Protein AF-A0A9W8K735-F1 (afdb_monomer_lite)

Structure (mmCIF, N/CA/C/O backbone):
data_AF-A0A9W8K735-F1
#
_entry.id   AF-A0A9W8K735-F1
#
loop_
_atom_site.group_PDB
_atom_site.id
_atom_site.type_symbol
_atom_site.label_atom_id
_atom_site.label_alt_id
_atom_site.label_comp_id
_atom_site.label_asym_id
_atom_site.label_entity_id
_atom_site.label_seq_id
_atom_site.pdbx_PDB_ins_code
_atom_site.Cartn_x
_atom_site.Cartn_y
_atom_site.Cartn_z
_atom_site.occupancy
_atom_site.B_iso_or_equiv
_atom_site.auth_seq_id
_atom_site.auth_comp_id
_atom_site.auth_asym_id
_atom_site.auth_atom_id
_atom_site.pdbx_PDB_model_num
ATOM 1 N N . MET A 1 1 ? -24.282 4.964 23.699 1.00 34.00 1 MET A N 1
ATOM 2 C CA . MET A 1 1 ? -22.918 4.405 23.626 1.00 34.00 1 MET A CA 1
ATOM 3 C C . MET A 1 1 ? -21.933 5.557 23.690 1.00 34.00 1 MET A C 1
ATOM 5 O O . MET A 1 1 ? -22.208 6.591 23.096 1.00 34.00 1 MET A O 1
ATOM 9 N N . ARG A 1 2 ? -20.888 5.452 24.518 1.00 33.53 2 ARG A N 1
ATOM 10 C CA . ARG A 1 2 ? -19.832 6.474 24.621 1.00 33.53 2 ARG A CA 1
ATOM 11 C C . ARG A 1 2 ? -18.816 6.226 23.497 1.00 33.53 2 ARG A C 1
ATOM 13 O O . ARG A 1 2 ? -18.562 5.058 23.229 1.00 33.53 2 ARG A O 1
ATOM 20 N N . PRO A 1 3 ? -18.246 7.268 22.873 1.00 32.22 3 PRO A N 1
ATOM 21 C CA . PRO A 1 3 ? -17.250 7.097 21.819 1.00 32.22 3 PRO A CA 1
ATOM 22 C C . PRO A 1 3 ? -16.021 6.328 22.333 1.00 32.22 3 PRO A C 1
ATOM 24 O O . PRO A 1 3 ? -15.557 6.575 23.449 1.00 32.22 3 PRO A O 1
ATOM 27 N N . LEU A 1 4 ? -15.489 5.437 21.491 1.00 42.97 4 LEU A N 1
ATOM 28 C CA . LEU A 1 4 ? -14.231 4.692 21.673 1.00 42.97 4 LEU A CA 1
ATOM 29 C C . LEU A 1 4 ? -12.981 5.591 21.671 1.00 42.97 4 LEU A C 1
ATOM 31 O O . LEU A 1 4 ? -11.882 5.133 21.967 1.00 42.97 4 LEU A O 1
ATOM 35 N N . PHE A 1 5 ? -13.146 6.890 21.417 1.00 36.28 5 PHE A N 1
ATOM 36 C CA . PHE A 1 5 ? -12.153 7.913 21.725 1.00 36.28 5 PHE A CA 1
ATOM 37 C C . PHE A 1 5 ? -12.486 8.577 23.065 1.00 36.28 5 PHE A C 1
ATOM 39 O O . PHE A 1 5 ? -13.454 9.342 23.151 1.00 36.28 5 PHE A O 1
ATOM 46 N N . PRO A 1 6 ? -11.699 8.349 24.130 1.00 37.28 6 PRO A N 1
ATOM 47 C CA . PRO A 1 6 ? -11.924 9.051 25.380 1.00 37.28 6 PRO A CA 1
ATOM 48 C C . PRO A 1 6 ? -11.512 10.516 25.198 1.00 37.28 6 PRO A C 1
ATOM 50 O O . PRO A 1 6 ? -10.522 10.787 24.530 1.00 37.28 6 PRO A O 1
ATOM 53 N N . ALA A 1 7 ? -12.315 11.428 25.754 1.00 38.16 7 ALA A N 1
ATOM 54 C CA . ALA A 1 7 ? -12.042 12.694 26.465 1.00 38.16 7 ALA A CA 1
ATOM 55 C C . ALA A 1 7 ? -10.674 13.441 26.384 1.00 38.16 7 ALA A C 1
ATOM 57 O O . ALA A 1 7 ? -10.432 14.350 27.179 1.00 38.16 7 ALA A O 1
ATOM 58 N N . PHE A 1 8 ? -9.768 13.124 25.464 1.00 42.38 8 PHE A N 1
ATOM 59 C CA . PHE A 1 8 ? -8.373 13.571 25.470 1.00 42.38 8 PHE A CA 1
ATOM 60 C C . PHE A 1 8 ? -8.124 14.820 24.617 1.00 42.38 8 PHE A C 1
ATOM 62 O O . PHE A 1 8 ? -7.096 15.468 24.785 1.00 42.38 8 PHE A O 1
ATOM 69 N N . LEU A 1 9 ? -9.075 15.220 23.765 1.00 33.84 9 LEU A N 1
ATOM 70 C CA . LEU A 1 9 ? -9.008 16.493 23.030 1.00 33.84 9 LEU A CA 1
ATOM 71 C C . LEU A 1 9 ? -9.454 17.704 23.871 1.00 33.84 9 LEU A C 1
ATOM 73 O O . LEU A 1 9 ? -9.229 18.843 23.474 1.00 33.84 9 LEU A O 1
ATOM 77 N N . THR A 1 10 ? -10.052 17.487 25.047 1.00 36.28 10 THR A N 1
ATOM 78 C CA . THR A 1 10 ? -10.542 18.564 25.931 1.00 36.28 10 THR A CA 1
ATOM 79 C C . THR A 1 10 ? -9.595 18.920 27.082 1.00 36.28 10 THR A C 1
ATOM 81 O O . THR A 1 10 ? -9.901 19.816 27.870 1.00 36.28 10 THR A O 1
ATOM 84 N N . ALA A 1 11 ? -8.437 18.264 27.204 1.00 37.44 11 ALA A N 1
ATOM 85 C CA . ALA A 1 11 ? -7.490 18.534 28.283 1.00 37.44 11 ALA A CA 1
ATOM 86 C C . ALA A 1 11 ? -6.648 19.793 27.991 1.00 37.44 11 ALA A C 1
ATOM 88 O O . ALA A 1 11 ? -5.626 19.741 27.316 1.00 37.44 11 ALA A O 1
ATOM 89 N N . LYS A 1 12 ? -7.058 20.935 28.557 1.00 34.84 12 LYS A N 1
ATOM 90 C CA . LYS A 1 12 ? -6.293 22.200 28.595 1.00 34.84 12 LYS A CA 1
ATOM 91 C C . LYS A 1 12 ? -5.053 22.166 29.518 1.00 34.84 12 LYS A C 1
ATOM 93 O O . LYS A 1 12 ? -4.485 23.223 29.779 1.00 34.84 12 LYS A O 1
ATOM 98 N N . ASP A 1 13 ? -4.632 21.005 30.035 1.00 37.03 13 ASP A N 1
ATOM 99 C CA . ASP A 1 13 ? -3.454 20.907 30.912 1.00 37.03 13 ASP A CA 1
ATOM 100 C C . ASP A 1 13 ? -2.193 20.531 30.102 1.00 37.03 13 ASP A C 1
ATOM 102 O O . ASP A 1 13 ? -2.091 19.404 29.601 1.00 37.03 13 ASP A O 1
ATOM 106 N N . PRO A 1 14 ? -1.201 21.434 29.978 1.00 37.34 14 PRO A N 1
ATOM 107 C CA . PRO A 1 14 ? 0.030 21.173 29.234 1.00 37.34 14 PRO A CA 1
ATOM 108 C C . PRO A 1 14 ? 0.862 20.004 29.794 1.00 37.34 14 PRO A C 1
ATOM 110 O O . PRO A 1 14 ? 1.662 19.433 29.051 1.00 37.34 14 PRO A O 1
ATOM 113 N N . ARG A 1 15 ? 0.641 19.566 31.042 1.00 36.72 15 ARG A N 1
ATOM 114 C CA . ARG A 1 15 ? 1.316 18.387 31.621 1.00 36.72 15 ARG A CA 1
ATOM 115 C C . ARG A 1 15 ? 0.761 17.057 31.113 1.00 36.72 15 ARG A C 1
ATOM 117 O O . ARG A 1 15 ? 1.505 16.089 31.024 1.00 36.72 15 ARG A O 1
ATOM 124 N N . VAL A 1 16 ? -0.507 17.021 30.705 1.00 41.78 16 VAL A N 1
ATOM 125 C CA . VAL A 1 16 ? -1.112 15.839 30.070 1.00 41.78 16 VAL A CA 1
ATOM 126 C C . VAL A 1 16 ? -0.627 15.721 28.621 1.00 41.78 16 VAL A C 1
ATOM 128 O O . VAL A 1 16 ? -0.336 14.630 28.147 1.00 41.78 16 VAL A O 1
ATOM 131 N N . SER A 1 17 ? -0.424 16.851 27.935 1.00 35.44 17 SER A N 1
ATOM 132 C CA . SER A 1 17 ? 0.018 16.869 26.531 1.00 35.44 17 SER A CA 1
ATOM 133 C C . SER A 1 17 ? 1.423 16.294 26.284 1.00 35.44 17 SER A C 1
ATOM 135 O O . SER A 1 17 ? 1.663 15.740 25.212 1.00 35.44 17 SER A O 1
ATOM 137 N N . HIS A 1 18 ? 2.332 16.383 27.264 1.00 33.31 18 HIS A N 1
ATOM 138 C CA . HIS A 1 18 ? 3.686 15.824 27.153 1.00 33.31 18 HIS A CA 1
ATOM 139 C C . HIS A 1 18 ? 3.763 14.340 27.556 1.00 33.31 18 HIS A C 1
ATOM 141 O O . HIS A 1 18 ? 4.583 13.625 26.992 1.00 33.31 18 HIS A O 1
ATOM 147 N N . GLY A 1 19 ? 2.884 13.851 28.445 1.00 37.16 19 GLY A N 1
ATOM 148 C CA . GLY A 1 19 ? 2.811 12.424 28.812 1.00 37.16 19 GLY A CA 1
ATOM 149 C C . GLY A 1 19 ? 2.182 11.532 27.732 1.00 37.16 19 GLY A C 1
ATOM 150 O O . GLY A 1 19 ? 2.590 10.391 27.546 1.00 37.16 19 GLY A O 1
ATOM 151 N N . ILE A 1 20 ? 1.276 12.083 26.913 1.00 42.50 20 ILE A N 1
ATOM 152 C CA . ILE A 1 20 ? 0.550 11.342 25.859 1.00 42.50 20 ILE A CA 1
ATOM 153 C C . ILE A 1 20 ? 1.472 10.733 24.780 1.00 42.50 20 ILE A C 1
ATOM 155 O O . ILE A 1 20 ? 1.079 9.776 24.105 1.00 42.50 20 ILE A O 1
ATOM 159 N N . ARG A 1 21 ? 2.684 11.273 24.575 1.00 42.31 21 ARG A N 1
ATOM 160 C CA . ARG A 1 21 ? 3.641 10.712 23.604 1.00 42.31 21 ARG A CA 1
ATOM 161 C C . ARG A 1 21 ? 4.330 9.447 24.117 1.00 42.31 21 ARG A C 1
ATOM 163 O O . ARG A 1 21 ? 4.459 8.509 23.335 1.00 42.31 21 ARG A O 1
ATOM 170 N N . ASP A 1 22 ? 4.701 9.411 25.393 1.00 48.59 22 ASP A N 1
ATOM 171 C CA . ASP A 1 22 ? 5.366 8.252 26.001 1.00 48.59 22 ASP A CA 1
ATOM 172 C C . ASP A 1 22 ? 4.365 7.162 26.398 1.00 48.59 22 ASP A C 1
ATOM 174 O O . ASP A 1 22 ? 4.672 5.975 26.287 1.00 48.59 22 ASP A O 1
ATOM 178 N N . ASP A 1 23 ? 3.123 7.538 26.728 1.00 51.72 23 ASP A N 1
ATOM 179 C CA . ASP A 1 23 ? 2.111 6.578 27.167 1.00 51.72 23 ASP A CA 1
ATOM 180 C C . ASP A 1 23 ? 1.791 5.509 26.104 1.00 51.72 23 ASP A C 1
ATOM 182 O O . ASP A 1 23 ? 1.526 4.351 26.421 1.00 51.72 23 ASP A O 1
ATOM 186 N N . ARG A 1 24 ? 1.861 5.865 24.814 1.00 51.44 24 ARG A N 1
ATOM 187 C CA . ARG A 1 24 ? 1.604 4.943 23.688 1.00 51.44 24 ARG A CA 1
ATOM 188 C C . ARG A 1 24 ? 2.680 3.867 23.517 1.00 51.44 24 ARG A C 1
ATOM 190 O O . ARG A 1 24 ? 2.401 2.849 22.890 1.00 51.44 24 ARG A O 1
ATOM 197 N N . LEU A 1 25 ? 3.886 4.101 24.035 1.00 52.84 25 LEU A N 1
ATOM 198 C CA . LEU A 1 25 ? 5.048 3.220 23.887 1.00 52.84 25 LEU A CA 1
ATOM 199 C C . LEU A 1 25 ? 5.259 2.297 25.090 1.00 52.84 25 LEU A C 1
ATOM 201 O O . LEU A 1 25 ? 6.128 1.426 25.025 1.00 52.84 25 LEU A O 1
ATOM 205 N N . PHE A 1 26 ? 4.463 2.431 26.158 1.00 63.97 26 PHE A N 1
ATOM 206 C CA . PHE A 1 26 ? 4.461 1.424 27.214 1.00 63.97 26 PHE A CA 1
ATOM 207 C C . PHE A 1 26 ? 4.081 0.065 26.631 1.00 63.97 26 PHE A C 1
ATOM 209 O O . PHE A 1 26 ? 3.071 -0.072 25.939 1.00 63.97 26 PHE A O 1
ATOM 216 N N . GLU A 1 27 ? 4.880 -0.951 26.956 1.00 60.38 27 GLU A N 1
ATOM 217 C CA . GLU A 1 27 ? 4.667 -2.343 26.544 1.00 60.38 27 GLU A CA 1
ATOM 218 C C . GLU A 1 27 ? 3.235 -2.818 26.842 1.00 60.38 27 GLU A C 1
ATOM 220 O O . GLU A 1 27 ? 2.628 -3.532 26.043 1.00 60.38 27 GLU A O 1
ATOM 225 N N . SER A 1 28 ? 2.648 -2.319 27.935 1.00 64.75 28 SER A N 1
ATOM 226 C CA . SER A 1 28 ? 1.272 -2.604 28.346 1.00 64.75 28 SER A CA 1
ATOM 227 C C . SER A 1 28 ? 0.217 -2.218 27.305 1.00 64.75 28 SER A C 1
ATOM 229 O O . SER A 1 28 ? -0.842 -2.837 27.270 1.00 64.75 28 SER A O 1
ATOM 231 N N . ASN A 1 29 ? 0.487 -1.247 26.427 1.00 75.12 29 ASN A N 1
ATOM 232 C CA . ASN A 1 29 ? -0.436 -0.815 25.375 1.00 75.12 29 ASN A CA 1
ATOM 233 C C . ASN A 1 29 ? -0.324 -1.625 24.073 1.00 75.12 29 ASN A C 1
ATOM 235 O O . ASN A 1 29 ? -1.018 -1.311 23.110 1.00 75.12 29 ASN A O 1
ATOM 239 N N . GLN A 1 30 ? 0.498 -2.681 24.043 1.00 76.25 30 GLN A N 1
ATOM 240 C CA . GLN A 1 30 ? 0.582 -3.704 22.985 1.00 76.25 30 GLN A CA 1
ATOM 241 C C . GLN A 1 30 ? 1.008 -3.228 21.582 1.00 76.25 30 GLN A C 1
ATOM 243 O O . GLN A 1 30 ? 1.298 -4.067 20.735 1.00 76.25 30 GLN A O 1
ATOM 248 N N . ILE A 1 31 ? 1.111 -1.921 21.318 1.00 79.25 31 ILE A N 1
ATOM 249 C CA . ILE A 1 31 ? 1.491 -1.374 20.001 1.00 79.25 31 ILE A CA 1
ATOM 250 C C . ILE A 1 31 ? 2.862 -1.905 19.561 1.00 79.25 31 ILE A C 1
ATOM 252 O O . ILE A 1 31 ? 3.030 -2.343 18.425 1.00 79.25 31 ILE A O 1
ATOM 256 N N . THR A 1 32 ? 3.831 -1.913 20.478 1.00 78.56 32 THR A N 1
ATOM 257 C CA . THR A 1 32 ? 5.185 -2.418 20.224 1.00 78.56 32 THR A CA 1
ATOM 258 C C . THR A 1 32 ? 5.188 -3.919 19.924 1.00 78.56 32 THR A C 1
ATOM 260 O O . THR A 1 32 ? 5.869 -4.348 18.997 1.00 78.56 32 THR A O 1
ATOM 263 N N . ALA A 1 33 ? 4.397 -4.711 20.656 1.00 80.31 33 ALA A N 1
ATOM 264 C CA . ALA A 1 33 ? 4.278 -6.152 20.431 1.00 80.31 33 ALA A CA 1
ATOM 265 C C . ALA A 1 33 ? 3.671 -6.453 19.051 1.00 80.31 33 ALA A C 1
ATOM 267 O O . ALA A 1 33 ? 4.287 -7.151 18.253 1.00 80.31 33 ALA A O 1
ATOM 268 N N . VAL A 1 34 ? 2.543 -5.812 18.716 1.00 80.81 34 VAL A N 1
ATOM 269 C CA . VAL A 1 34 ? 1.901 -5.936 17.395 1.00 80.81 34 VAL A CA 1
ATOM 270 C C . VAL A 1 34 ? 2.862 -5.538 16.272 1.00 80.81 34 VAL A C 1
ATOM 272 O O . VAL A 1 34 ? 2.930 -6.202 15.240 1.00 80.81 34 VAL A O 1
ATOM 275 N N . PHE A 1 35 ? 3.646 -4.475 16.464 1.00 80.81 35 PHE A N 1
ATOM 276 C CA . PHE A 1 35 ? 4.644 -4.056 15.482 1.00 80.81 35 PHE A CA 1
ATOM 277 C C . PHE A 1 35 ? 5.746 -5.106 15.267 1.00 80.81 35 PHE A C 1
ATOM 279 O O . PHE A 1 35 ? 6.140 -5.353 14.124 1.00 80.81 35 PHE A O 1
ATOM 286 N N . TYR A 1 36 ? 6.243 -5.733 16.338 1.00 80.56 36 TYR A N 1
ATOM 287 C CA . TYR A 1 36 ? 7.223 -6.815 16.230 1.00 80.56 36 TYR A CA 1
ATOM 288 C C . TYR A 1 36 ? 6.641 -8.055 15.546 1.00 80.56 36 TYR A C 1
ATOM 290 O O . TYR A 1 36 ? 7.310 -8.621 14.681 1.00 80.56 36 TYR A O 1
ATOM 298 N N . ASP A 1 37 ? 5.396 -8.421 15.851 1.00 81.69 37 ASP A N 1
ATOM 299 C CA . ASP A 1 37 ? 4.719 -9.557 15.220 1.00 81.69 37 ASP A CA 1
ATOM 300 C C . ASP A 1 37 ? 4.550 -9.340 13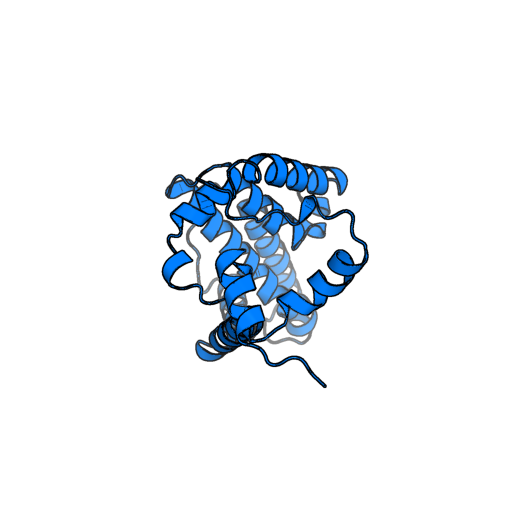.711 1.00 81.69 37 ASP A C 1
ATOM 302 O O . ASP A 1 37 ? 4.915 -10.204 12.913 1.00 81.69 37 ASP A O 1
ATOM 306 N N . ILE A 1 38 ? 4.100 -8.149 13.293 1.00 80.75 38 ILE A N 1
ATOM 307 C CA . ILE A 1 38 ? 3.975 -7.786 11.870 1.00 80.75 38 ILE A CA 1
ATOM 308 C C . ILE A 1 38 ? 5.330 -7.892 11.155 1.00 80.75 38 ILE A C 1
ATOM 310 O O . ILE A 1 38 ? 5.407 -8.389 10.030 1.00 80.75 38 ILE A O 1
ATOM 314 N N . ARG A 1 39 ? 6.418 -7.459 11.803 1.00 76.94 39 ARG A N 1
ATOM 315 C CA . ARG A 1 39 ? 7.773 -7.599 11.246 1.00 76.94 39 ARG A CA 1
ATOM 316 C C . ARG A 1 39 ? 8.230 -9.049 11.154 1.00 76.94 39 ARG A C 1
ATOM 318 O O . ARG A 1 39 ? 8.898 -9.396 10.184 1.00 76.94 39 ARG A O 1
ATOM 325 N N . GLY A 1 40 ? 7.880 -9.882 12.130 1.00 77.06 40 GLY A N 1
ATOM 326 C CA . GLY A 1 40 ? 8.142 -11.318 12.079 1.00 77.06 40 GLY A CA 1
ATOM 327 C C . GLY A 1 40 ? 7.441 -11.974 10.888 1.00 77.06 40 GLY A C 1
ATOM 328 O O . GLY A 1 40 ? 8.080 -12.689 10.116 1.00 77.06 40 GLY A O 1
ATOM 329 N N . ILE A 1 41 ? 6.159 -11.654 10.683 1.00 76.88 41 ILE A N 1
ATOM 330 C CA . ILE A 1 41 ? 5.349 -12.150 9.557 1.00 76.88 41 ILE A CA 1
ATOM 331 C C . ILE A 1 41 ? 5.968 -11.749 8.211 1.00 76.88 41 ILE A C 1
ATOM 333 O O . ILE A 1 41 ? 6.079 -12.580 7.314 1.00 76.88 41 ILE A O 1
ATOM 337 N N . ALA A 1 42 ? 6.453 -10.510 8.094 1.00 74.12 42 ALA A N 1
ATOM 338 C CA . ALA A 1 42 ? 7.084 -9.991 6.878 1.00 74.12 42 ALA A CA 1
ATOM 339 C C . ALA A 1 42 ? 8.367 -10.732 6.436 1.00 74.12 42 ALA A C 1
ATOM 341 O O . ALA A 1 42 ? 8.839 -10.519 5.321 1.00 74.12 42 ALA A O 1
ATOM 342 N N . ILE A 1 43 ? 8.953 -11.567 7.299 1.00 77.19 43 ILE A N 1
ATOM 343 C CA . ILE A 1 43 ? 10.168 -12.343 7.008 1.00 77.19 43 ILE A CA 1
ATOM 344 C C . ILE A 1 43 ? 9.852 -13.843 6.926 1.00 77.19 43 ILE A C 1
ATOM 346 O O . ILE A 1 43 ? 10.434 -14.556 6.108 1.00 77.19 43 ILE A O 1
ATOM 350 N N . ALA A 1 44 ? 8.938 -14.328 7.771 1.00 63.66 44 ALA A N 1
ATOM 351 C CA . ALA A 1 44 ? 8.675 -15.753 7.960 1.00 63.66 44 ALA A CA 1
ATOM 352 C C . ALA A 1 44 ? 8.169 -16.468 6.694 1.00 63.66 44 ALA A C 1
ATOM 354 O O . ALA A 1 44 ? 8.566 -17.604 6.440 1.00 63.66 44 ALA A O 1
ATOM 355 N N . GLU A 1 45 ? 7.340 -15.812 5.880 1.00 68.12 45 GLU A N 1
ATOM 356 C CA . GLU A 1 45 ? 6.763 -16.392 4.652 1.00 68.12 45 GLU A CA 1
ATOM 357 C C . GLU A 1 45 ? 7.609 -16.115 3.394 1.00 68.12 45 GLU A C 1
ATOM 359 O O . GLU A 1 45 ? 7.188 -16.356 2.261 1.00 68.12 45 GLU A O 1
ATOM 364 N N . GLY A 1 46 ? 8.842 -15.650 3.604 1.00 70.69 46 GLY A N 1
ATOM 365 C CA . GLY A 1 46 ? 9.738 -15.143 2.579 1.00 70.69 46 GLY A CA 1
ATOM 366 C C . GLY A 1 46 ? 9.893 -13.636 2.720 1.00 70.69 46 GLY A C 1
ATOM 367 O O . GLY A 1 46 ? 8.923 -12.910 2.915 1.00 70.69 46 GLY A O 1
ATOM 368 N N . ASP A 1 47 ? 11.134 -13.169 2.613 1.00 85.62 47 ASP A N 1
ATOM 369 C CA . ASP A 1 47 ? 11.443 -11.745 2.661 1.00 85.62 47 ASP A CA 1
ATOM 370 C C . ASP A 1 47 ? 10.624 -10.986 1.599 1.00 85.62 47 ASP A C 1
ATOM 372 O O . ASP A 1 47 ? 10.706 -11.292 0.404 1.00 85.62 47 ASP A O 1
ATOM 376 N N . ILE A 1 48 ? 9.810 -10.014 2.038 1.00 87.50 48 ILE A N 1
ATOM 377 C CA . ILE A 1 48 ? 8.893 -9.251 1.169 1.00 87.50 48 ILE A CA 1
ATOM 378 C C . ILE A 1 48 ? 9.626 -8.664 -0.040 1.00 87.50 48 ILE A C 1
ATOM 380 O O . ILE A 1 48 ? 9.088 -8.673 -1.152 1.00 87.50 48 ILE A O 1
ATOM 384 N N . LEU A 1 49 ? 10.850 -8.165 0.150 1.00 88.62 49 LEU A N 1
ATOM 385 C CA . LEU A 1 49 ? 11.635 -7.595 -0.937 1.00 88.62 49 LEU A CA 1
ATOM 386 C C . LEU A 1 49 ? 12.056 -8.689 -1.926 1.00 88.62 49 LEU A C 1
ATOM 388 O O . LEU A 1 49 ? 11.831 -8.535 -3.126 1.00 88.62 49 LEU A O 1
ATOM 392 N N . ALA A 1 50 ? 12.584 -9.818 -1.451 1.00 90.75 50 ALA A N 1
ATOM 393 C CA . ALA A 1 50 ? 12.950 -10.949 -2.302 1.00 90.75 50 ALA A CA 1
ATOM 394 C C . ALA A 1 50 ? 11.754 -11.505 -3.099 1.00 90.75 50 ALA A C 1
ATOM 396 O O . ALA A 1 50 ? 11.879 -11.783 -4.298 1.00 90.75 50 ALA A O 1
ATOM 397 N N . LEU A 1 51 ? 10.582 -11.628 -2.466 1.00 92.50 51 LEU A N 1
ATOM 398 C CA . LEU A 1 51 ? 9.345 -12.041 -3.135 1.00 92.50 51 LEU A CA 1
ATOM 399 C C . LEU A 1 51 ? 8.906 -11.020 -4.188 1.00 92.50 51 LEU A C 1
ATOM 401 O O . LEU A 1 51 ? 8.555 -11.407 -5.305 1.00 92.50 51 LEU A O 1
ATOM 405 N N . SER A 1 52 ? 8.992 -9.727 -3.868 1.00 94.50 52 SER A N 1
ATOM 406 C CA . SER A 1 52 ? 8.638 -8.649 -4.795 1.00 94.50 52 SER A CA 1
ATOM 407 C C . SER A 1 52 ? 9.559 -8.624 -6.012 1.00 94.50 52 SER A C 1
ATOM 409 O O . SER A 1 52 ? 9.080 -8.545 -7.140 1.00 94.50 52 SER A O 1
ATOM 411 N N . ILE A 1 53 ? 10.872 -8.784 -5.813 1.00 93.38 53 ILE A N 1
ATOM 412 C CA . ILE A 1 53 ? 11.860 -8.885 -6.898 1.00 93.38 53 ILE A CA 1
ATOM 413 C C . ILE A 1 53 ? 11.530 -10.059 -7.818 1.00 93.38 53 ILE A C 1
ATOM 415 O O . ILE A 1 53 ? 11.529 -9.913 -9.045 1.00 93.38 53 ILE A O 1
ATOM 419 N N . ARG A 1 54 ? 11.237 -11.228 -7.236 1.00 93.75 54 ARG A N 1
ATOM 420 C CA . ARG A 1 54 ? 10.902 -12.427 -8.004 1.00 93.75 54 ARG A CA 1
ATOM 421 C C . ARG A 1 54 ? 9.634 -12.218 -8.826 1.00 93.75 54 ARG A C 1
ATOM 423 O O . ARG A 1 54 ? 9.657 -12.469 -10.028 1.00 93.75 54 ARG A O 1
ATOM 430 N N . LEU A 1 55 ? 8.553 -11.751 -8.202 1.00 94.94 55 LEU A N 1
ATOM 431 C CA . LEU A 1 55 ? 7.278 -11.542 -8.885 1.00 94.94 55 LEU A CA 1
ATOM 432 C C . LEU A 1 55 ? 7.394 -10.471 -9.977 1.00 94.94 55 LEU A C 1
ATOM 434 O O . LEU A 1 55 ? 6.987 -10.720 -11.110 1.00 94.94 55 LEU A O 1
ATOM 438 N N . ALA A 1 56 ? 8.010 -9.324 -9.677 1.00 95.12 56 ALA A N 1
ATOM 439 C CA . ALA A 1 56 ? 8.214 -8.247 -10.644 1.00 95.12 56 ALA A CA 1
ATOM 440 C C . ALA A 1 56 ? 9.010 -8.732 -11.863 1.00 95.12 56 ALA A C 1
ATOM 442 O O . ALA A 1 56 ? 8.614 -8.492 -13.003 1.00 95.12 56 ALA A O 1
ATOM 443 N N . SER A 1 57 ? 10.086 -9.491 -11.637 1.00 93.19 57 SER A N 1
ATOM 444 C CA . SER A 1 57 ? 10.896 -10.061 -12.718 1.00 93.19 57 SER A CA 1
ATOM 445 C C . SER A 1 57 ? 10.082 -10.998 -13.615 1.00 93.19 57 SER A C 1
ATOM 447 O O . SER A 1 57 ? 10.162 -10.905 -14.839 1.00 93.19 57 SER A O 1
ATOM 449 N N . GLU A 1 58 ? 9.272 -11.884 -13.035 1.00 94.38 58 GLU A N 1
ATOM 450 C CA . GLU A 1 58 ? 8.437 -12.823 -13.795 1.00 94.38 58 GLU A CA 1
ATOM 451 C C . GLU A 1 58 ? 7.332 -12.107 -14.600 1.00 94.38 58 GLU A C 1
ATOM 453 O O . GLU A 1 58 ? 7.056 -12.493 -15.741 1.00 94.38 58 GLU A O 1
ATOM 458 N N . LEU A 1 59 ? 6.757 -11.025 -14.060 1.00 95.25 59 LEU A N 1
ATOM 459 C CA . LEU A 1 59 ? 5.781 -10.173 -14.754 1.00 95.25 59 LEU A CA 1
ATOM 460 C C . LEU A 1 59 ? 6.404 -9.407 -15.928 1.00 95.25 59 LEU A C 1
ATOM 462 O O . LEU A 1 59 ? 5.862 -9.411 -17.037 1.00 95.25 59 LEU A O 1
ATOM 466 N N . LEU A 1 60 ? 7.564 -8.778 -15.719 1.00 93.50 60 LEU A N 1
ATOM 467 C CA . LEU A 1 60 ? 8.266 -8.014 -16.758 1.00 93.50 60 LEU A CA 1
ATOM 468 C C . LEU A 1 60 ? 8.794 -8.919 -17.881 1.00 93.50 60 LEU A C 1
ATOM 470 O O . LEU A 1 60 ? 8.782 -8.539 -19.054 1.00 93.50 60 LEU A O 1
ATOM 474 N N . LEU A 1 61 ? 9.196 -10.148 -17.545 1.00 91.88 61 LEU A N 1
ATOM 475 C CA . LEU A 1 61 ? 9.577 -11.181 -18.514 1.00 91.88 61 LEU A CA 1
ATOM 476 C C . LEU A 1 61 ? 8.372 -11.868 -19.178 1.00 91.88 61 LEU A C 1
ATOM 478 O O . LEU A 1 61 ? 8.573 -12.747 -20.017 1.00 91.88 61 LEU A O 1
ATOM 482 N N . LYS A 1 62 ? 7.137 -11.473 -18.831 1.00 92.19 62 LYS A N 1
ATOM 483 C CA . LYS A 1 62 ? 5.874 -12.022 -19.356 1.00 92.19 62 LYS A CA 1
ATOM 484 C C . LYS A 1 62 ? 5.707 -13.528 -19.134 1.00 92.19 62 LYS A C 1
ATOM 486 O O . LYS A 1 62 ? 5.030 -14.203 -19.908 1.00 92.19 62 LYS A O 1
ATOM 491 N N . ARG A 1 63 ? 6.332 -14.060 -18.084 1.00 92.31 63 ARG A N 1
ATOM 492 C CA . ARG A 1 63 ? 6.196 -15.465 -17.671 1.00 92.31 63 ARG A CA 1
ATOM 493 C C . ARG A 1 63 ? 4.945 -15.697 -16.833 1.00 92.31 63 ARG A C 1
ATOM 495 O O . ARG A 1 63 ? 4.461 -16.821 -16.757 1.00 92.31 63 ARG A O 1
ATOM 502 N N . TYR A 1 64 ? 4.418 -14.630 -16.240 1.00 91.56 64 TYR A N 1
ATOM 503 C CA . TYR A 1 64 ? 3.190 -14.627 -15.462 1.00 91.56 64 TYR A CA 1
ATOM 504 C C . TYR A 1 64 ? 2.261 -13.499 -15.927 1.00 91.56 64 TYR A C 1
ATOM 506 O O . TYR A 1 64 ? 2.724 -12.491 -16.465 1.00 91.56 64 TYR A O 1
ATOM 514 N N . GLN A 1 65 ? 0.954 -13.674 -15.728 1.00 89.31 65 GLN A N 1
ATOM 515 C CA . GLN A 1 65 ? -0.069 -12.667 -16.014 1.00 89.31 65 GLN A CA 1
ATOM 516 C C . GLN A 1 65 ? -0.981 -12.521 -14.799 1.00 89.31 65 GLN A C 1
ATOM 518 O O . GLN A 1 65 ? -1.391 -13.514 -14.199 1.00 89.31 65 GLN A O 1
ATOM 523 N N . LEU A 1 66 ? -1.284 -11.277 -14.440 1.00 89.69 66 LEU A N 1
ATOM 524 C CA . LEU A 1 66 ? -2.207 -10.955 -13.357 1.00 89.69 66 LEU A CA 1
ATOM 525 C C . LEU A 1 66 ? -3.642 -10.856 -13.882 1.00 89.69 66 LEU A C 1
ATOM 527 O O . LEU A 1 66 ? -3.838 -10.558 -15.064 1.00 89.69 66 LEU A O 1
ATOM 531 N N . PRO A 1 67 ? -4.650 -11.087 -13.021 1.00 91.06 67 PRO A N 1
ATOM 532 C CA . PRO A 1 67 ? -6.026 -10.792 -13.383 1.00 91.06 67 PRO A CA 1
ATOM 533 C C . PRO A 1 67 ? -6.162 -9.299 -13.728 1.00 91.06 67 PRO A C 1
ATOM 535 O O . PRO A 1 67 ? -5.563 -8.466 -13.035 1.00 91.06 67 PRO A O 1
ATOM 538 N N . PRO A 1 68 ? -6.934 -8.954 -14.775 1.00 92.06 68 PRO A N 1
ATOM 539 C CA . PRO A 1 68 ? -7.160 -7.562 -15.144 1.00 92.06 68 PRO A CA 1
ATOM 540 C C . PRO A 1 68 ? -7.853 -6.79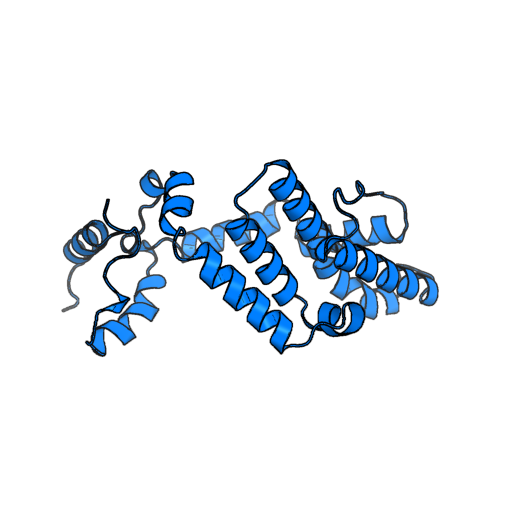7 -14.009 1.00 92.06 68 PRO A C 1
ATOM 542 O O . PRO A 1 68 ? -8.482 -7.395 -13.135 1.00 92.06 68 PRO A O 1
ATOM 545 N N . ALA A 1 69 ? -7.726 -5.470 -14.030 1.00 94.19 69 ALA A N 1
ATOM 546 C CA . ALA A 1 69 ? -8.469 -4.596 -13.129 1.00 94.19 69 ALA A CA 1
ATOM 547 C C . ALA A 1 69 ? -9.979 -4.716 -13.377 1.00 94.19 69 ALA A C 1
ATOM 549 O O . ALA A 1 69 ? -10.405 -4.731 -14.536 1.00 94.19 69 ALA A O 1
ATOM 550 N N . ASP A 1 70 ? -10.768 -4.753 -12.300 1.00 93.88 70 ASP A N 1
ATOM 551 C CA . ASP A 1 70 ? -12.234 -4.724 -12.393 1.00 93.88 70 ASP A CA 1
ATOM 552 C C . ASP A 1 70 ? -12.705 -3.347 -12.897 1.00 93.88 70 ASP A C 1
ATOM 554 O O . ASP A 1 70 ? -13.620 -3.262 -13.717 1.00 93.88 70 ASP A O 1
ATOM 558 N N . ASP A 1 71 ? -12.032 -2.277 -12.453 1.00 93.19 71 ASP A N 1
ATOM 559 C CA . ASP A 1 71 ? -12.176 -0.915 -12.972 1.00 93.19 71 ASP A CA 1
ATOM 560 C C . ASP A 1 71 ? -10.839 -0.405 -13.553 1.00 93.19 71 ASP A C 1
ATOM 562 O O . ASP A 1 71 ? -10.002 0.146 -12.821 1.00 93.19 71 ASP A O 1
ATOM 566 N N . PRO A 1 72 ? -10.623 -0.558 -14.877 1.00 94.19 72 PRO A N 1
ATOM 567 C CA . PRO A 1 72 ? -9.429 -0.060 -15.561 1.00 94.19 72 PRO A CA 1
ATOM 568 C C . PRO A 1 72 ? -9.273 1.464 -15.529 1.00 94.19 72 PRO A C 1
ATOM 570 O O . PRO A 1 72 ? -8.178 1.968 -15.787 1.00 94.19 72 PRO A O 1
ATOM 573 N N . ASP A 1 73 ? -10.350 2.202 -15.252 1.00 94.62 73 ASP A N 1
ATOM 574 C CA . ASP A 1 73 ? -10.342 3.660 -15.217 1.00 94.62 73 ASP A CA 1
ATOM 575 C C . ASP A 1 73 ? -10.040 4.237 -13.835 1.00 94.62 73 ASP A C 1
ATOM 577 O O . ASP A 1 73 ? -9.746 5.439 -13.731 1.00 94.62 73 ASP A O 1
ATOM 581 N N . SER A 1 74 ? -10.031 3.393 -12.802 1.00 96.00 74 SER A N 1
ATOM 582 C CA . SER A 1 74 ? -9.618 3.772 -11.456 1.00 96.00 74 SER A CA 1
ATOM 583 C C . SER A 1 74 ? -8.184 4.314 -11.442 1.00 96.00 74 SER A C 1
ATOM 585 O O . SER A 1 74 ? -7.305 3.895 -12.203 1.00 96.00 74 SER A O 1
ATOM 587 N N . ILE A 1 75 ? -7.918 5.268 -10.545 1.00 96.44 75 ILE A N 1
ATOM 588 C CA . ILE A 1 75 ? -6.594 5.901 -10.459 1.00 96.44 75 ILE A CA 1
ATOM 589 C C . ILE A 1 75 ? -5.496 4.897 -10.078 1.00 96.44 75 ILE A C 1
ATOM 591 O O . ILE A 1 75 ? -4.369 5.031 -10.546 1.00 96.44 75 ILE A O 1
ATOM 595 N N . LEU A 1 76 ? -5.834 3.871 -9.285 1.00 97.69 76 LEU A N 1
ATOM 596 C CA . LEU A 1 76 ? -4.893 2.829 -8.870 1.00 97.69 76 LEU A CA 1
ATOM 597 C C . LEU A 1 76 ? -4.600 1.848 -10.013 1.00 97.69 76 LEU A C 1
ATOM 599 O O . LEU A 1 76 ? -3.456 1.440 -10.179 1.00 97.69 76 LEU A O 1
ATOM 603 N N . ALA A 1 77 ? -5.590 1.523 -10.855 1.00 97.50 77 ALA A N 1
ATOM 604 C CA . ALA A 1 77 ? -5.351 0.719 -12.057 1.00 97.50 77 ALA A CA 1
ATOM 605 C C . ALA A 1 77 ? -4.465 1.458 -13.068 1.00 97.50 77 ALA A C 1
ATOM 607 O O . ALA A 1 77 ? -3.587 0.857 -13.688 1.00 97.50 77 ALA A O 1
ATOM 608 N N . LYS A 1 78 ? -4.653 2.777 -13.205 1.00 97.69 78 LYS A N 1
ATOM 609 C CA . LYS A 1 78 ? -3.792 3.633 -14.035 1.00 97.69 78 LYS A CA 1
ATOM 610 C C . LYS A 1 78 ? -2.357 3.684 -13.507 1.00 97.69 78 LYS A C 1
ATOM 612 O O . LYS A 1 78 ? -1.434 3.605 -14.315 1.00 97.69 78 LYS A O 1
ATOM 617 N N . HIS A 1 79 ? -2.174 3.750 -12.187 1.00 97.81 79 HIS A N 1
ATOM 618 C CA . HIS A 1 79 ? -0.859 3.691 -11.535 1.00 97.81 79 HIS A CA 1
ATOM 619 C C . HIS A 1 79 ? -0.151 2.356 -11.765 1.00 97.81 79 HIS A C 1
ATOM 621 O O . HIS A 1 79 ? 0.959 2.349 -12.292 1.00 97.81 79 HIS A O 1
ATOM 627 N N . GLU A 1 80 ? -0.816 1.228 -11.485 1.00 97.25 80 GLU A N 1
ATOM 628 C CA . GLU A 1 80 ? -0.282 -0.116 -11.760 1.00 97.25 80 GLU A CA 1
ATOM 629 C C . GLU A 1 80 ? 0.160 -0.252 -13.223 1.00 97.25 80 GLU A C 1
ATOM 631 O O . GLU A 1 80 ? 1.286 -0.667 -13.517 1.00 97.25 80 GLU A O 1
ATOM 636 N N . LYS A 1 81 ? -0.729 0.115 -14.153 1.00 96.75 81 LYS A N 1
ATOM 637 C CA . LYS A 1 81 ? -0.469 0.007 -15.588 1.00 96.75 81 LYS A CA 1
ATOM 638 C C . LYS A 1 81 ? 0.702 0.888 -16.021 1.00 96.75 81 LYS A C 1
ATOM 640 O O . LYS A 1 81 ? 1.542 0.437 -16.795 1.00 96.75 81 LYS A O 1
ATOM 645 N N . GLY A 1 82 ? 0.766 2.119 -15.524 1.00 96.62 82 GLY A N 1
ATOM 646 C CA . GLY A 1 82 ? 1.833 3.051 -15.858 1.00 96.62 82 GLY A CA 1
ATOM 647 C C . GLY A 1 82 ? 3.205 2.594 -15.370 1.00 96.62 82 GLY A C 1
ATOM 648 O O . GLY A 1 82 ? 4.147 2.576 -16.160 1.00 96.62 82 GLY A O 1
ATOM 649 N N . LEU A 1 83 ? 3.303 2.121 -14.123 1.00 96.81 83 LEU A N 1
ATOM 650 C CA . LEU A 1 83 ? 4.542 1.535 -13.601 1.00 96.81 83 LEU A CA 1
ATOM 651 C C . LEU A 1 83 ? 4.977 0.313 -14.422 1.00 96.81 83 LEU A C 1
ATOM 653 O O . LEU A 1 83 ? 6.150 0.180 -14.781 1.00 96.81 83 LEU A O 1
ATOM 657 N N . TYR A 1 84 ? 4.034 -0.560 -14.797 1.00 96.12 84 TYR A N 1
ATOM 658 C CA . TYR A 1 84 ? 4.345 -1.698 -15.665 1.00 96.12 84 TYR A CA 1
ATOM 659 C C . TYR A 1 84 ? 4.915 -1.254 -17.019 1.00 96.12 84 TYR A C 1
ATOM 661 O O . TYR A 1 84 ? 5.885 -1.847 -17.505 1.00 96.12 84 TYR A O 1
ATOM 669 N N . GLU A 1 85 ? 4.331 -0.228 -17.640 1.00 95.88 85 GLU A N 1
ATOM 670 C CA . GLU A 1 85 ? 4.788 0.319 -18.921 1.00 95.88 85 GLU A CA 1
ATOM 671 C C . GLU A 1 85 ? 6.189 0.940 -18.812 1.00 95.88 85 GLU A C 1
ATOM 673 O O . GLU A 1 85 ? 7.047 0.645 -19.650 1.00 95.88 85 GLU A O 1
ATOM 678 N N . GLU A 1 86 ? 6.456 1.717 -17.761 1.00 95.50 86 GLU A N 1
ATOM 679 C CA . GLU A 1 86 ? 7.756 2.343 -17.488 1.00 95.50 86 GLU A CA 1
ATOM 680 C C . GLU A 1 86 ? 8.862 1.304 -17.276 1.00 95.50 86 GLU A C 1
ATOM 682 O O . GLU A 1 86 ? 9.894 1.331 -17.956 1.00 95.50 86 GLU A O 1
ATOM 687 N N . HIS A 1 87 ? 8.639 0.332 -16.390 1.00 95.00 87 HIS A N 1
ATOM 688 C CA . HIS A 1 87 ? 9.618 -0.720 -16.116 1.00 95.00 87 HIS A CA 1
ATOM 689 C C . HIS A 1 87 ? 9.810 -1.650 -17.316 1.00 95.00 87 HIS A C 1
ATOM 691 O O . HIS A 1 87 ? 10.934 -2.063 -17.612 1.00 95.00 87 HIS A O 1
ATOM 697 N N . SER A 1 88 ? 8.743 -1.942 -18.065 1.00 94.00 88 SER A N 1
ATOM 698 C CA . SER A 1 88 ? 8.841 -2.712 -19.308 1.00 94.00 88 SER A CA 1
ATOM 699 C C . SER A 1 88 ? 9.651 -1.973 -20.371 1.00 94.00 88 SER A C 1
ATOM 701 O O . SER A 1 88 ? 10.439 -2.601 -21.083 1.00 94.00 88 SER A O 1
ATOM 703 N N . ALA A 1 89 ? 9.478 -0.656 -20.499 1.00 94.56 89 ALA A N 1
ATOM 704 C CA . ALA A 1 89 ? 10.267 0.167 -21.409 1.00 94.56 89 ALA A CA 1
ATOM 705 C C . ALA A 1 89 ? 11.743 0.199 -20.985 1.00 94.56 89 ALA A C 1
ATOM 707 O O . ALA A 1 89 ? 12.623 -0.020 -21.818 1.00 94.56 89 ALA A O 1
ATOM 708 N N . MET A 1 90 ? 12.014 0.366 -19.688 1.00 93.75 90 MET A N 1
ATOM 709 C CA . MET A 1 90 ? 13.370 0.338 -19.138 1.00 93.75 90 MET A CA 1
ATOM 710 C C . MET A 1 90 ? 14.059 -1.010 -19.386 1.00 93.75 90 MET A C 1
ATOM 712 O O . MET A 1 90 ? 15.189 -1.056 -19.874 1.00 93.75 90 MET A O 1
ATOM 716 N N . LEU A 1 91 ? 13.363 -2.125 -19.142 1.00 93.19 91 LEU A N 1
ATOM 717 C CA . LEU A 1 91 ? 13.908 -3.463 -19.368 1.00 93.19 91 LEU A CA 1
ATOM 718 C C . LEU A 1 91 ? 14.240 -3.709 -20.845 1.00 93.19 91 LEU A C 1
ATOM 720 O O . LEU A 1 91 ? 15.243 -4.357 -21.142 1.00 93.19 91 LEU A O 1
ATOM 724 N N . ARG A 1 92 ? 13.435 -3.181 -21.777 1.00 91.81 92 ARG A N 1
ATOM 725 C CA . ARG A 1 92 ? 13.733 -3.261 -23.218 1.00 91.81 92 ARG A CA 1
ATOM 726 C C . ARG A 1 92 ? 15.017 -2.517 -23.576 1.00 91.81 92 ARG A C 1
ATOM 728 O O . ARG A 1 92 ? 15.783 -3.033 -24.382 1.00 91.81 92 ARG A O 1
ATOM 735 N N . THR A 1 93 ? 15.264 -1.360 -22.963 1.00 91.62 93 THR A N 1
ATOM 736 C CA . THR A 1 93 ? 16.502 -0.586 -23.152 1.00 91.62 93 THR A CA 1
ATOM 737 C C . THR A 1 93 ? 17.722 -1.325 -22.600 1.00 91.62 93 THR A C 1
ATOM 739 O O . THR A 1 93 ? 18.765 -1.358 -23.245 1.00 91.62 93 THR A O 1
ATOM 742 N N . ILE A 1 94 ? 17.586 -1.969 -21.438 1.00 91.12 94 ILE A N 1
ATOM 743 C CA . ILE A 1 94 ? 18.663 -2.738 -20.793 1.00 91.12 94 ILE A CA 1
ATOM 744 C C . ILE A 1 94 ? 18.931 -4.072 -21.522 1.00 91.12 94 ILE A C 1
ATOM 746 O O . ILE A 1 94 ? 20.054 -4.577 -21.554 1.00 91.12 94 ILE A O 1
ATOM 750 N N . GLY A 1 95 ? 17.892 -4.697 -22.078 1.00 82.75 95 GLY A N 1
ATOM 751 C CA . GLY A 1 95 ? 17.944 -5.944 -22.845 1.00 82.75 95 GLY A CA 1
ATOM 752 C C . GLY A 1 95 ? 18.072 -7.231 -22.015 1.00 82.75 95 GLY A C 1
ATOM 753 O O . GLY A 1 95 ? 17.552 -8.270 -22.424 1.00 82.75 95 GLY A O 1
ATOM 754 N N . LYS A 1 96 ? 18.731 -7.203 -20.847 1.00 82.31 96 LYS A N 1
ATOM 755 C CA . LYS A 1 96 ? 18.897 -8.375 -19.960 1.00 82.31 96 LYS A CA 1
ATOM 756 C C . LYS A 1 96 ? 18.550 -8.056 -18.506 1.00 82.31 96 LYS A C 1
ATOM 758 O O . LYS A 1 96 ? 19.060 -7.100 -17.947 1.00 82.31 96 LYS A O 1
ATOM 763 N N . HIS A 1 97 ? 17.789 -8.943 -17.863 1.00 78.50 97 HIS A N 1
ATOM 764 C CA . HIS A 1 97 ? 17.410 -8.835 -16.443 1.00 78.50 97 HIS A CA 1
ATOM 765 C C . HIS A 1 97 ? 18.536 -9.180 -15.445 1.00 78.50 97 HIS A C 1
ATOM 767 O O . HIS A 1 97 ? 18.341 -9.062 -14.246 1.00 78.50 97 HIS A O 1
ATOM 773 N N . ARG A 1 98 ? 19.694 -9.666 -15.918 1.00 80.00 98 ARG A N 1
ATOM 774 C CA . ARG A 1 98 ? 20.870 -10.009 -15.088 1.00 80.00 98 ARG A CA 1
ATOM 775 C C . ARG A 1 98 ? 22.035 -9.068 -15.375 1.00 80.00 98 ARG A C 1
ATOM 777 O O . ARG A 1 98 ? 23.141 -9.519 -15.668 1.00 80.00 98 ARG A O 1
ATOM 784 N N . SER A 1 99 ? 21.750 -7.777 -15.439 1.00 87.50 99 SER A N 1
ATOM 785 C CA . SER A 1 99 ? 22.744 -6.738 -15.691 1.00 87.50 99 SER A CA 1
ATOM 786 C C . SER A 1 99 ? 22.813 -5.797 -14.495 1.00 87.50 99 SER A C 1
ATOM 788 O O . SER A 1 99 ? 21.829 -5.614 -13.783 1.00 87.50 99 SER A O 1
ATOM 790 N N . SER A 1 100 ? 23.957 -5.140 -14.325 1.00 89.88 100 SER A N 1
ATOM 791 C CA . SER A 1 100 ? 24.110 -4.079 -13.326 1.00 89.88 100 SER A CA 1
ATOM 792 C C . SER A 1 100 ? 23.117 -2.931 -13.527 1.00 89.88 100 SER A C 1
ATOM 794 O O . SER A 1 100 ? 22.755 -2.255 -12.571 1.00 89.88 100 SER A O 1
ATOM 796 N N . ASP A 1 101 ? 22.663 -2.707 -14.762 1.00 90.38 101 ASP A N 1
ATOM 797 C CA . ASP A 1 101 ? 21.671 -1.674 -15.062 1.00 90.38 101 ASP A CA 1
ATOM 798 C C . ASP A 1 101 ? 20.272 -2.076 -14.580 1.00 90.38 101 ASP A C 1
ATOM 800 O O . ASP A 1 101 ? 19.526 -1.223 -14.102 1.00 90.38 101 ASP A O 1
ATOM 804 N N . PHE A 1 102 ? 19.921 -3.369 -14.631 1.00 91.25 102 PHE A N 1
ATOM 805 C CA . PHE A 1 102 ? 18.691 -3.870 -14.010 1.00 91.25 102 PHE A CA 1
ATOM 806 C C . PHE A 1 102 ? 18.724 -3.641 -12.497 1.00 91.25 102 PHE A C 1
ATOM 808 O O . PHE A 1 102 ? 17.776 -3.090 -11.935 1.00 91.25 102 PHE A O 1
ATOM 815 N N . ASP A 1 103 ? 19.848 -3.985 -11.865 1.00 91.06 103 ASP A N 1
ATOM 816 C CA . ASP A 1 103 ? 20.061 -3.800 -10.427 1.00 91.06 103 ASP A CA 1
ATOM 817 C C . ASP A 1 103 ? 19.993 -2.323 -10.018 1.00 91.06 103 ASP A C 1
ATOM 819 O O . ASP A 1 103 ? 19.562 -1.996 -8.915 1.00 91.06 103 ASP A O 1
ATOM 823 N N . ARG A 1 104 ? 20.392 -1.414 -10.914 1.00 91.94 104 ARG A N 1
ATOM 824 C CA . ARG A 1 104 ? 20.399 0.027 -10.654 1.00 91.94 104 ARG A CA 1
ATOM 825 C C . ARG A 1 104 ? 19.038 0.693 -10.841 1.00 91.94 104 ARG A C 1
ATOM 827 O O . ARG A 1 104 ? 18.721 1.597 -10.074 1.00 91.94 104 ARG A O 1
ATOM 834 N N . TYR A 1 105 ? 18.281 0.309 -11.870 1.00 91.00 105 TYR A N 1
ATOM 835 C CA . TYR A 1 105 ? 17.085 1.054 -12.290 1.00 91.00 105 TYR A CA 1
ATOM 836 C C . TYR A 1 105 ? 15.761 0.332 -12.043 1.00 91.00 105 TYR A C 1
ATOM 838 O O . TYR A 1 105 ? 14.744 0.999 -11.918 1.00 91.00 105 TYR A O 1
ATOM 846 N N . ILE A 1 106 ? 15.743 -1.004 -12.008 1.00 92.81 106 ILE A N 1
ATOM 847 C CA . ILE A 1 106 ? 14.498 -1.780 -11.872 1.00 92.81 106 ILE A CA 1
ATOM 848 C C . ILE A 1 106 ? 14.411 -2.434 -10.497 1.00 92.81 106 ILE A C 1
ATOM 850 O O . ILE A 1 106 ? 13.350 -2.425 -9.882 1.00 92.81 106 ILE A O 1
ATOM 854 N N . LEU A 1 107 ? 15.522 -2.968 -9.984 1.00 93.19 107 LEU A N 1
ATOM 855 C CA . LEU A 1 107 ? 15.535 -3.672 -8.702 1.00 93.19 107 LEU A CA 1
ATOM 856 C C . LEU A 1 107 ? 15.000 -2.837 -7.518 1.00 93.19 107 LEU A C 1
ATOM 858 O O . LEU A 1 107 ? 14.220 -3.397 -6.744 1.00 93.19 107 LEU A O 1
ATOM 862 N N . PRO A 1 108 ? 15.333 -1.534 -7.374 1.00 94.06 108 PRO A N 1
ATOM 863 C CA . PRO A 1 108 ? 14.771 -0.699 -6.307 1.00 94.06 108 PRO A CA 1
ATOM 864 C C . PRO A 1 108 ? 13.253 -0.499 -6.429 1.00 94.06 108 PRO A C 1
ATOM 866 O O . PRO A 1 108 ? 12.566 -0.368 -5.419 1.00 94.06 108 PRO A O 1
ATOM 869 N N . GLU A 1 109 ? 12.731 -0.541 -7.656 1.00 95.12 109 GLU A N 1
ATOM 870 C CA . GLU A 1 109 ? 11.325 -0.285 -7.979 1.00 95.12 109 GLU A CA 1
ATOM 871 C C . GLU A 1 109 ? 10.451 -1.545 -7.907 1.00 95.12 109 GLU A C 1
ATOM 873 O O . GLU A 1 109 ? 9.226 -1.452 -7.903 1.00 95.12 109 GLU A O 1
ATOM 878 N N . CYS A 1 110 ? 11.047 -2.738 -7.785 1.00 95.50 110 CYS A N 1
ATOM 879 C CA . CYS A 1 110 ? 10.300 -3.995 -7.704 1.00 95.50 110 CYS A CA 1
ATOM 880 C C . CYS A 1 110 ? 9.281 -4.003 -6.555 1.00 95.50 110 CYS A C 1
ATOM 882 O O . CYS A 1 110 ? 8.148 -4.436 -6.748 1.00 95.50 110 CYS A O 1
ATOM 884 N N . LEU A 1 111 ? 9.664 -3.544 -5.359 1.00 95.00 111 LEU A N 1
ATOM 885 C CA . LEU A 1 111 ? 8.749 -3.504 -4.217 1.00 95.00 111 LEU A CA 1
ATOM 886 C C . LEU A 1 111 ? 7.618 -2.472 -4.417 1.00 95.00 111 LEU A C 1
ATOM 888 O O . LEU A 1 111 ? 6.461 -2.886 -4.327 1.00 95.00 111 LEU A O 1
ATOM 892 N N . PRO A 1 112 ? 7.895 -1.191 -4.739 1.00 95.62 112 PRO A N 1
ATOM 893 C CA . PRO A 1 112 ? 6.853 -0.221 -5.087 1.00 95.62 112 PRO A CA 1
ATOM 894 C C . PRO A 1 112 ? 5.900 -0.708 -6.188 1.00 95.62 112 PRO A C 1
ATOM 896 O O . PRO A 1 112 ? 4.683 -0.592 -6.050 1.00 95.62 112 PRO A O 1
ATOM 899 N N . PHE A 1 113 ? 6.432 -1.336 -7.240 1.00 96.94 113 PHE A N 1
ATOM 900 C CA . PHE A 1 113 ? 5.632 -1.876 -8.336 1.00 96.94 113 PHE A CA 1
ATOM 901 C C . PHE A 1 113 ? 4.675 -2.988 -7.878 1.00 96.94 113 PHE A C 1
ATOM 903 O O . PHE A 1 113 ? 3.480 -2.943 -8.177 1.00 96.94 113 PHE A O 1
ATOM 910 N N . ILE A 1 114 ? 5.160 -3.966 -7.103 1.00 97.06 114 ILE A N 1
ATOM 911 C CA . ILE A 1 114 ? 4.295 -5.023 -6.554 1.00 97.06 114 ILE A CA 1
ATOM 912 C C . ILE A 1 114 ? 3.285 -4.462 -5.545 1.00 97.06 114 ILE A C 1
ATOM 914 O O . ILE A 1 114 ? 2.143 -4.925 -5.495 1.00 97.06 114 ILE A O 1
ATOM 918 N N . GLN A 1 115 ? 3.656 -3.437 -4.776 1.00 95.94 115 GLN A N 1
ATOM 919 C CA . GLN A 1 115 ? 2.724 -2.748 -3.886 1.00 95.94 115 GLN A CA 1
ATOM 920 C C . GLN A 1 115 ? 1.596 -2.062 -4.661 1.00 95.94 115 GLN A C 1
ATOM 922 O O . GLN A 1 115 ? 0.447 -2.206 -4.256 1.00 95.94 115 GLN A O 1
ATOM 927 N N . ALA A 1 116 ? 1.879 -1.395 -5.784 1.00 97.44 116 ALA A N 1
ATOM 928 C CA . ALA A 1 116 ? 0.852 -0.767 -6.621 1.00 97.44 116 ALA A CA 1
ATOM 929 C C . ALA A 1 116 ? -0.165 -1.791 -7.166 1.00 97.44 116 ALA A C 1
ATOM 931 O O . ALA A 1 116 ? -1.374 -1.556 -7.117 1.00 97.44 116 ALA A O 1
ATOM 932 N N . ILE A 1 117 ? 0.306 -2.974 -7.585 1.00 97.38 117 ILE A N 1
ATOM 933 C CA . ILE A 1 117 ? -0.565 -4.100 -7.967 1.00 97.38 117 ILE A CA 1
ATOM 934 C C . ILE A 1 117 ? -1.467 -4.502 -6.794 1.00 97.38 117 ILE A C 1
ATOM 936 O O . ILE A 1 117 ? -2.687 -4.603 -6.939 1.00 97.38 117 ILE A O 1
ATOM 940 N N . GLY A 1 118 ? -0.873 -4.721 -5.617 1.00 96.50 118 GLY A N 1
ATOM 941 C CA . GLY A 1 118 ? -1.614 -5.086 -4.411 1.00 96.50 118 GLY A CA 1
ATOM 942 C C . GLY A 1 118 ? -2.643 -4.026 -4.016 1.00 96.50 118 GLY A C 1
ATOM 943 O O . GLY A 1 118 ? -3.756 -4.368 -3.615 1.00 96.50 118 GLY A O 1
ATOM 944 N N . GLN A 1 119 ? -2.306 -2.747 -4.193 1.00 97.75 119 GLN A N 1
ATOM 945 C CA . GLN A 1 119 ? -3.194 -1.629 -3.902 1.00 97.75 119 GLN A CA 1
ATOM 946 C C . GLN A 1 119 ? -4.428 -1.630 -4.795 1.00 97.75 119 GLN A C 1
ATOM 948 O O . GLN A 1 119 ? -5.557 -1.539 -4.304 1.00 97.75 119 GLN A O 1
ATOM 953 N N . ARG A 1 120 ? -4.233 -1.802 -6.105 1.00 97.69 120 ARG A N 1
ATOM 954 C CA . ARG A 1 120 ? -5.354 -1.925 -7.035 1.00 97.69 120 ARG A CA 1
ATOM 955 C C . ARG A 1 120 ? -6.194 -3.175 -6.753 1.00 97.69 120 ARG A C 1
ATOM 957 O O . ARG A 1 120 ? -7.416 -3.078 -6.700 1.00 97.69 120 ARG A O 1
ATOM 964 N N . MET A 1 121 ? -5.577 -4.327 -6.483 1.00 97.44 121 MET A N 1
ATOM 965 C CA . MET A 1 121 ? -6.314 -5.557 -6.145 1.00 97.44 121 MET A CA 1
ATOM 966 C C . MET A 1 121 ? -7.179 -5.406 -4.889 1.00 97.44 121 MET A C 1
ATOM 968 O O . MET A 1 121 ? -8.319 -5.875 -4.861 1.00 97.44 121 MET A O 1
ATOM 972 N N . ALA A 1 122 ? -6.646 -4.756 -3.853 1.00 97.19 122 ALA A N 1
ATOM 973 C CA . ALA A 1 122 ? -7.376 -4.489 -2.621 1.00 97.19 122 ALA A CA 1
ATOM 974 C C . ALA A 1 122 ? -8.541 -3.517 -2.851 1.00 97.19 122 ALA A C 1
ATOM 976 O O . ALA A 1 122 ? -9.635 -3.751 -2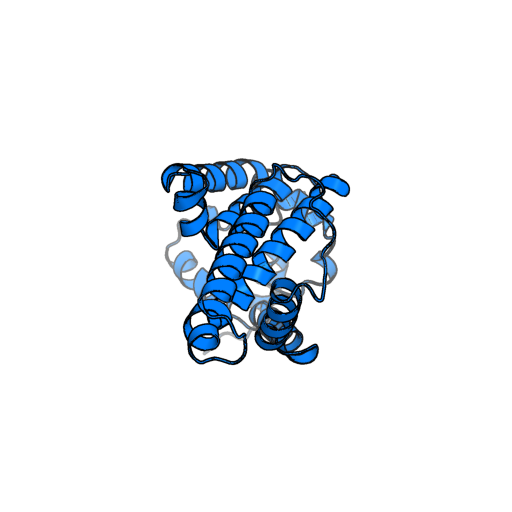.337 1.00 97.19 122 ALA A O 1
ATOM 977 N N . TYR A 1 123 ? -8.340 -2.477 -3.665 1.00 98.06 123 TYR A N 1
ATOM 978 C CA . TYR A 1 123 ? -9.409 -1.565 -4.072 1.00 98.06 123 TYR A CA 1
ATOM 979 C C . TYR A 1 123 ? -10.528 -2.289 -4.827 1.00 98.06 123 TYR A C 1
ATOM 981 O O . TYR A 1 123 ? -11.688 -2.192 -4.427 1.00 98.06 123 TYR A O 1
ATOM 989 N N . ASP A 1 124 ? -10.190 -3.079 -5.847 1.00 97.38 124 ASP A N 1
ATOM 990 C CA . ASP A 1 124 ? -11.172 -3.842 -6.624 1.00 97.38 124 ASP A CA 1
ATOM 991 C C . ASP A 1 124 ? -11.963 -4.794 -5.716 1.00 97.38 124 ASP A C 1
ATOM 993 O O . ASP A 1 124 ? -13.188 -4.901 -5.808 1.00 97.38 124 ASP A O 1
ATOM 997 N N . ALA A 1 125 ? -11.281 -5.453 -4.773 1.00 97.06 125 ALA A N 1
ATOM 998 C CA . ALA A 1 125 ? -11.937 -6.292 -3.779 1.00 97.06 125 ALA A CA 1
ATOM 999 C C . ALA A 1 125 ? -12.877 -5.505 -2.857 1.00 97.06 125 ALA A C 1
ATOM 1001 O O . ALA A 1 125 ? -14.000 -5.956 -2.624 1.00 97.06 125 ALA A O 1
ATOM 1002 N N . ALA A 1 126 ? -12.460 -4.334 -2.374 1.00 96.31 126 ALA A N 1
ATOM 1003 C CA . ALA A 1 126 ? -13.276 -3.485 -1.512 1.00 96.31 126 ALA A CA 1
ATOM 1004 C C . ALA A 1 126 ? -14.541 -2.983 -2.229 1.00 96.31 126 ALA A C 1
ATOM 1006 O O . ALA A 1 126 ? -15.638 -3.047 -1.670 1.00 96.31 126 ALA A O 1
ATOM 1007 N N . VAL A 1 127 ? -14.410 -2.552 -3.488 1.00 97.25 127 VAL A N 1
ATOM 1008 C CA . VAL A 1 127 ? -15.542 -2.121 -4.322 1.00 97.25 127 VAL A CA 1
ATOM 1009 C C . VAL A 1 127 ? -16.503 -3.282 -4.575 1.00 97.25 127 VAL A C 1
ATOM 1011 O O . VAL A 1 127 ? -17.714 -3.131 -4.404 1.00 97.25 127 VAL A O 1
ATOM 1014 N N . ARG A 1 128 ? -15.983 -4.467 -4.916 1.00 96.38 128 ARG A N 1
ATOM 1015 C CA . ARG A 1 128 ? -16.792 -5.669 -5.171 1.00 96.38 128 ARG A CA 1
ATOM 1016 C C . ARG A 1 128 ? -17.576 -6.121 -3.943 1.00 96.38 128 ARG A C 1
ATOM 1018 O O . ARG A 1 128 ? -18.733 -6.520 -4.070 1.00 96.38 128 ARG A O 1
ATOM 1025 N N . GLN A 1 129 ? -16.961 -6.025 -2.766 1.00 96.25 129 GLN A N 1
ATOM 1026 C CA . GLN A 1 129 ? -17.602 -6.313 -1.481 1.00 96.25 129 GLN A CA 1
ATOM 1027 C C . GLN A 1 129 ? -18.492 -5.169 -0.979 1.00 96.25 129 GLN A C 1
ATOM 1029 O O . GLN A 1 129 ? -19.132 -5.309 0.059 1.00 96.25 129 GLN A O 1
ATOM 1034 N N . LYS A 1 130 ? -18.583 -4.063 -1.732 1.00 96.56 130 LYS A N 1
ATOM 1035 C CA . LYS A 1 130 ? -19.425 -2.901 -1.422 1.00 96.56 130 LYS A CA 1
ATOM 1036 C C . LYS A 1 130 ? -19.124 -2.311 -0.044 1.00 96.56 130 LYS A C 1
ATOM 1038 O O . LYS A 1 130 ? -20.048 -1.941 0.679 1.00 96.56 130 LYS A O 1
ATOM 1043 N N . LEU A 1 131 ? -17.839 -2.224 0.304 1.00 95.25 131 LEU A N 1
ATOM 1044 C CA . LEU A 1 131 ? -17.410 -1.506 1.502 1.00 95.25 131 LEU A CA 1
ATOM 1045 C C . LEU A 1 131 ? -17.879 -0.047 1.447 1.00 95.25 131 LEU A C 1
ATOM 1047 O O . LEU A 1 131 ? -18.096 0.517 0.368 1.00 95.25 131 LEU A O 1
ATOM 1051 N N . ASP A 1 132 ? -18.009 0.566 2.622 1.00 96.19 132 ASP A N 1
ATOM 1052 C CA . ASP A 1 132 ? -18.397 1.966 2.725 1.00 96.19 132 ASP A CA 1
ATOM 1053 C C . ASP A 1 132 ? -17.435 2.869 1.932 1.00 96.19 132 ASP A C 1
ATOM 1055 O O . ASP A 1 132 ? -16.208 2.713 1.958 1.00 96.19 132 ASP A O 1
ATOM 1059 N N . LYS A 1 133 ? -18.004 3.837 1.206 1.00 96.25 133 LYS A N 1
ATOM 1060 C CA . LYS A 1 133 ? -17.242 4.740 0.336 1.00 96.25 133 LYS A CA 1
ATOM 1061 C C . LYS A 1 133 ? -16.240 5.593 1.109 1.00 96.25 133 LYS A C 1
ATOM 1063 O O . LYS A 1 133 ? -15.224 5.961 0.527 1.00 96.25 133 LYS A O 1
ATOM 1068 N N . ALA A 1 134 ? -16.494 5.897 2.379 1.00 96.25 134 ALA A N 1
ATOM 1069 C CA . ALA A 1 134 ? -15.566 6.629 3.227 1.00 96.25 134 ALA A CA 1
ATOM 1070 C C . ALA A 1 134 ? -14.292 5.812 3.499 1.00 96.25 134 ALA A C 1
ATOM 1072 O O . ALA A 1 134 ? -13.189 6.350 3.396 1.00 96.25 134 ALA A O 1
ATOM 1073 N N . ILE A 1 135 ? -14.424 4.500 3.742 1.00 95.81 135 ILE A N 1
ATOM 1074 C CA . ILE A 1 135 ? -13.283 3.583 3.909 1.00 95.81 135 ILE A CA 1
ATOM 1075 C C . ILE A 1 135 ? -12.497 3.486 2.600 1.00 95.81 135 ILE A C 1
ATOM 1077 O O . ILE A 1 135 ? -11.277 3.654 2.589 1.00 95.81 135 ILE A O 1
ATOM 1081 N N . ILE A 1 136 ? -13.198 3.260 1.483 1.00 97.62 136 ILE A N 1
ATOM 1082 C CA . ILE A 1 136 ? -12.572 3.173 0.156 1.00 97.62 136 ILE A CA 1
ATOM 1083 C C . ILE A 1 136 ? -11.849 4.487 -0.180 1.00 97.62 136 ILE A C 1
ATOM 1085 O O . ILE A 1 136 ? -10.706 4.466 -0.631 1.00 97.62 136 ILE A O 1
ATOM 1089 N N . GLY A 1 137 ? -12.478 5.634 0.081 1.00 97.44 137 GLY A N 1
ATOM 1090 C CA . GLY A 1 137 ? -11.893 6.955 -0.143 1.00 97.44 137 GLY A CA 1
ATOM 1091 C C . GLY A 1 137 ? -10.623 7.183 0.675 1.00 97.44 137 GLY A C 1
ATOM 1092 O O . GLY A 1 137 ? -9.616 7.630 0.124 1.00 97.44 137 GLY A O 1
ATOM 1093 N N . MET A 1 138 ? -10.633 6.813 1.960 1.00 97.19 138 MET A N 1
ATOM 1094 C CA . MET A 1 138 ? -9.451 6.905 2.824 1.00 97.19 138 MET A CA 1
ATOM 1095 C C . MET A 1 138 ? -8.322 5.987 2.350 1.00 97.19 138 MET A C 1
ATOM 1097 O O . MET A 1 138 ? -7.155 6.392 2.330 1.00 97.19 138 MET A O 1
ATOM 1101 N N . TYR A 1 139 ? -8.657 4.770 1.923 1.00 97.81 139 TYR A N 1
ATOM 1102 C CA . TYR A 1 139 ? -7.693 3.824 1.373 1.00 97.81 139 TYR A CA 1
ATOM 1103 C C . TYR A 1 139 ? -7.010 4.376 0.117 1.00 97.81 139 TYR A C 1
ATOM 1105 O O . TYR A 1 139 ? -5.781 4.425 0.041 1.00 97.81 139 TYR A O 1
ATOM 1113 N N . VAL A 1 140 ? -7.801 4.863 -0.841 1.00 98.06 140 VAL A N 1
ATOM 1114 C CA . VAL A 1 140 ? -7.300 5.425 -2.100 1.00 98.06 140 VAL A CA 1
ATOM 1115 C C . VAL A 1 140 ? -6.445 6.672 -1.843 1.00 98.06 140 VAL A C 1
ATOM 1117 O O . VAL A 1 140 ? -5.355 6.788 -2.402 1.00 98.06 140 VAL A O 1
ATOM 1120 N N . ALA A 1 141 ? -6.871 7.568 -0.943 1.00 97.69 141 ALA A N 1
ATOM 1121 C CA . ALA A 1 141 ? -6.075 8.729 -0.531 1.00 97.69 141 ALA A CA 1
ATOM 1122 C C . ALA A 1 141 ? -4.728 8.335 0.090 1.00 97.69 141 ALA A C 1
ATOM 1124 O O . ALA A 1 141 ? -3.699 8.941 -0.217 1.00 97.69 141 ALA A O 1
ATOM 1125 N N . SER A 1 142 ? -4.720 7.284 0.909 1.00 96.94 142 SER A N 1
ATOM 1126 C CA . SER A 1 142 ? -3.497 6.758 1.517 1.00 96.94 142 SER A CA 1
ATOM 1127 C C . SER A 1 142 ? -2.546 6.169 0.472 1.00 96.94 142 SER A C 1
ATOM 1129 O O . SER A 1 142 ? -1.347 6.421 0.544 1.00 96.94 142 SER A O 1
ATOM 1131 N N . CYS A 1 143 ? -3.065 5.450 -0.529 1.00 97.56 143 CYS A N 1
ATOM 1132 C CA . CYS A 1 143 ? -2.257 4.888 -1.616 1.00 97.56 143 CYS A CA 1
ATOM 1133 C C . CYS A 1 143 ? -1.608 5.985 -2.471 1.00 97.56 143 CYS A C 1
ATOM 1135 O O . CYS A 1 143 ? -0.403 5.947 -2.704 1.00 97.56 143 CYS A O 1
ATOM 1137 N N . VAL A 1 144 ? -2.367 7.020 -2.854 1.00 97.38 144 VAL A N 1
ATOM 1138 C CA . VAL A 1 144 ? -1.832 8.156 -3.630 1.00 97.38 144 VAL A CA 1
ATOM 1139 C C . VAL A 1 144 ? -0.700 8.873 -2.890 1.00 97.38 144 VAL A C 1
ATOM 1141 O O . VAL A 1 144 ? 0.266 9.322 -3.503 1.00 97.38 144 VAL A O 1
ATOM 1144 N N . LYS A 1 145 ? -0.772 8.951 -1.557 1.00 95.56 145 LYS A N 1
ATOM 1145 C CA . LYS A 1 145 ? 0.281 9.561 -0.734 1.00 95.56 145 LYS A CA 1
ATOM 1146 C C . LYS A 1 145 ? 1.579 8.766 -0.657 1.00 95.56 145 LYS A C 1
ATOM 1148 O O . LYS A 1 145 ? 2.586 9.352 -0.258 1.00 95.56 145 LYS A O 1
ATOM 1153 N N . LEU A 1 146 ? 1.567 7.478 -0.992 1.00 95.31 146 LEU A N 1
ATOM 1154 C CA . LEU A 1 146 ? 2.783 6.666 -1.010 1.00 95.31 146 LEU A CA 1
ATOM 1155 C C . LEU A 1 146 ? 3.656 6.974 -2.231 1.00 95.31 146 LEU A C 1
ATOM 1157 O O . LEU A 1 146 ? 4.873 6.859 -2.129 1.00 95.31 146 LEU A O 1
ATOM 1161 N N . ASP A 1 147 ? 3.059 7.432 -3.334 1.00 96.00 147 ASP A N 1
ATOM 1162 C CA . ASP A 1 147 ? 3.781 7.796 -4.558 1.00 96.00 147 ASP A CA 1
ATOM 1163 C C . ASP A 1 147 ? 3.214 9.067 -5.222 1.00 96.00 147 ASP A C 1
ATOM 1165 O O . ASP A 1 147 ? 2.756 9.051 -6.365 1.00 96.00 147 ASP A O 1
ATOM 1169 N N . PRO A 1 148 ? 3.213 10.218 -4.524 1.00 96.12 148 PRO A N 1
ATOM 1170 C CA . PRO A 1 148 ? 2.594 11.435 -5.040 1.00 96.12 148 PRO A CA 1
ATOM 1171 C C . PRO A 1 148 ? 3.281 11.937 -6.314 1.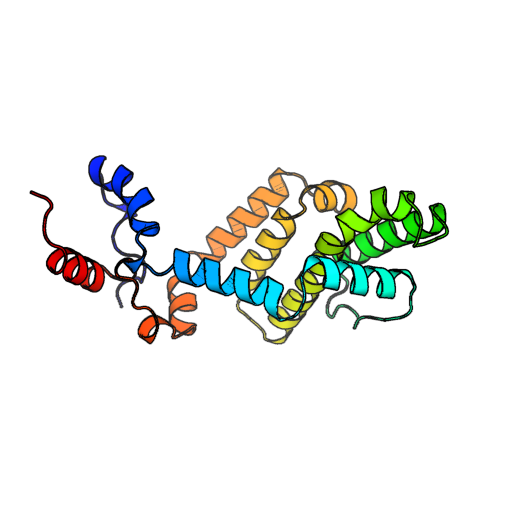00 96.12 148 PRO A C 1
ATOM 1173 O O . PRO A 1 148 ? 2.639 12.589 -7.134 1.00 96.12 148 PRO A O 1
ATOM 1176 N N . SER A 1 149 ? 4.573 11.647 -6.482 1.00 95.88 149 SER A N 1
ATOM 1177 C CA . SER A 1 149 ? 5.366 12.062 -7.638 1.00 95.88 149 SER A CA 1
ATOM 1178 C C . SER A 1 149 ? 4.804 11.482 -8.930 1.00 95.88 149 SER A C 1
ATOM 1180 O O . SER A 1 149 ? 4.600 12.234 -9.884 1.00 95.88 149 SER A O 1
ATOM 1182 N N . TRP A 1 150 ? 4.477 10.187 -8.940 1.00 97.06 150 TRP A N 1
ATOM 1183 C CA . TRP A 1 150 ? 3.920 9.540 -10.121 1.00 97.06 150 TRP A CA 1
ATOM 1184 C C . TRP A 1 150 ? 2.555 10.124 -10.504 1.00 97.06 150 TRP A C 1
ATOM 1186 O O . TRP A 1 150 ? 2.333 10.479 -11.662 1.00 97.06 150 TRP A O 1
ATOM 1196 N N . TYR A 1 151 ? 1.653 10.324 -9.534 1.00 97.31 151 TYR A N 1
ATOM 1197 C CA . TYR A 1 151 ? 0.336 10.924 -9.800 1.00 97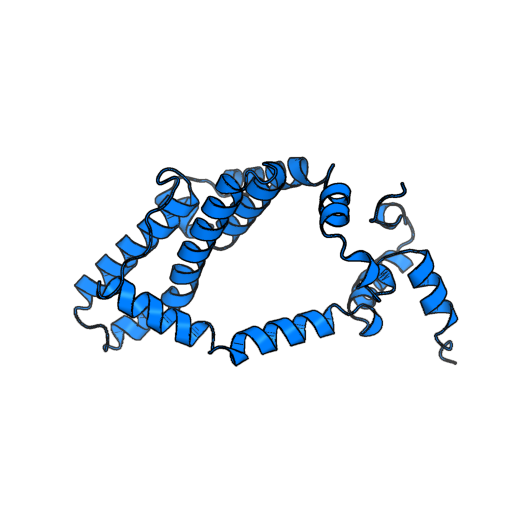.31 151 TYR A CA 1
ATOM 1198 C C . TYR A 1 151 ? 0.440 12.374 -10.291 1.00 97.31 151 TYR A C 1
ATOM 1200 O O . TYR A 1 151 ? -0.326 12.794 -11.161 1.00 97.31 151 TYR A O 1
ATOM 1208 N N . ILE A 1 152 ? 1.400 13.144 -9.777 1.00 97.25 152 ILE A N 1
ATOM 1209 C CA . ILE A 1 152 ? 1.645 14.506 -10.261 1.00 97.25 152 ILE A CA 1
ATOM 1210 C C . ILE A 1 152 ? 2.124 14.480 -11.714 1.00 97.25 152 ILE A C 1
ATOM 1212 O O . ILE A 1 152 ? 1.611 15.230 -12.544 1.00 97.25 152 ILE A O 1
ATOM 1216 N N . GLU A 1 153 ? 3.078 13.606 -12.033 1.00 96.56 153 GLU A N 1
ATOM 1217 C CA . GLU A 1 153 ? 3.676 13.540 -13.365 1.00 96.56 153 GLU A CA 1
ATOM 1218 C C . GLU A 1 153 ? 2.716 12.970 -14.418 1.00 96.56 153 GLU A C 1
ATOM 1220 O O . GLU A 1 153 ? 2.621 13.504 -15.523 1.00 96.56 153 GLU A O 1
ATOM 1225 N N . LYS A 1 154 ? 2.001 11.886 -14.098 1.00 96.44 154 LYS A N 1
ATOM 1226 C CA . LYS A 1 154 ? 1.230 11.108 -15.082 1.00 96.44 154 LYS A CA 1
ATOM 1227 C C . LYS A 1 154 ? -0.265 11.392 -15.073 1.00 96.44 154 LYS A C 1
ATOM 1229 O O . LYS A 1 154 ? -0.918 11.196 -16.094 1.00 96.44 154 LYS A O 1
ATOM 1234 N N . MET A 1 155 ? -0.811 11.868 -13.954 1.00 94.25 155 MET A N 1
ATOM 1235 C CA . MET A 1 155 ? -2.254 12.101 -13.787 1.00 94.25 155 MET A CA 1
ATOM 1236 C C . MET A 1 155 ? -2.614 13.588 -13.690 1.00 94.25 155 MET A C 1
ATOM 1238 O O . MET A 1 155 ? -3.777 13.915 -13.464 1.00 94.25 155 MET A O 1
ATOM 1242 N N . SER A 1 156 ? -1.645 14.495 -13.883 1.00 92.62 156 SER A N 1
ATOM 1243 C CA . SER A 1 156 ? -1.842 15.954 -13.801 1.00 92.62 156 SER A CA 1
ATOM 1244 C C . SER A 1 156 ? -2.455 16.419 -12.472 1.00 92.62 156 SER A C 1
ATOM 1246 O O . SER A 1 156 ? -3.101 17.464 -12.413 1.00 92.62 156 SER A O 1
ATOM 1248 N N . MET A 1 157 ? -2.266 15.649 -11.397 1.00 95.25 157 MET A N 1
ATOM 1249 C CA . MET A 1 157 ? -2.698 16.048 -10.062 1.00 95.25 157 MET A CA 1
ATOM 1250 C C . MET A 1 157 ? -1.711 17.067 -9.505 1.00 95.25 157 MET A C 1
ATOM 1252 O O . MET A 1 157 ? -0.501 16.872 -9.558 1.00 95.25 157 MET A O 1
ATOM 1256 N N . SER A 1 158 ? -2.192 18.154 -8.917 1.00 97.00 158 SER A N 1
ATOM 1257 C CA . SER A 1 158 ? -1.322 19.029 -8.143 1.00 97.00 158 SER A CA 1
ATOM 1258 C C . SER A 1 158 ? -1.100 18.465 -6.736 1.00 97.00 158 SER A C 1
ATOM 1260 O O . SER A 1 158 ? -1.875 17.668 -6.201 1.00 97.00 158 SER A O 1
ATOM 1262 N N . ARG A 1 159 ? -0.051 18.950 -6.063 1.00 96.50 159 ARG A N 1
ATOM 1263 C CA . ARG A 1 159 ? 0.148 18.677 -4.629 1.00 96.50 159 ARG A CA 1
ATOM 1264 C C . ARG A 1 159 ? -1.029 19.155 -3.774 1.00 96.50 159 ARG A C 1
ATOM 1266 O O . ARG A 1 159 ? -1.222 18.626 -2.681 1.00 96.50 159 ARG A O 1
ATOM 1273 N N . LEU A 1 160 ? -1.753 20.183 -4.225 1.00 97.56 160 LEU A N 1
ATOM 1274 C CA . LEU A 1 160 ? -2.945 20.668 -3.539 1.00 97.56 160 LEU A CA 1
ATOM 1275 C C . LEU A 1 160 ? -4.097 19.675 -3.716 1.00 97.56 160 LEU A C 1
ATOM 1277 O O . LEU A 1 160 ? -4.694 19.297 -2.717 1.00 97.56 160 LEU A O 1
ATOM 1281 N N . ASP A 1 161 ? -4.310 19.155 -4.926 1.00 97.69 161 ASP A N 1
ATOM 1282 C CA . ASP A 1 161 ? -5.362 18.166 -5.199 1.00 97.69 161 ASP A CA 1
ATOM 1283 C C . ASP A 1 161 ? -5.196 16.905 -4.344 1.00 97.69 161 ASP A C 1
ATOM 1285 O O . ASP A 1 161 ? -6.166 16.418 -3.767 1.00 97.69 161 ASP A O 1
ATOM 1289 N N . ILE A 1 162 ? -3.960 16.409 -4.194 1.00 97.25 162 ILE A N 1
ATOM 1290 C CA . ILE A 1 162 ? -3.662 15.249 -3.336 1.00 97.25 162 ILE A CA 1
ATOM 1291 C C . ILE A 1 162 ? -3.980 15.555 -1.862 1.00 97.25 162 ILE A C 1
ATOM 1293 O O . ILE A 1 162 ? -4.555 14.720 -1.164 1.00 97.25 162 ILE A O 1
ATOM 1297 N N . ARG A 1 163 ? -3.644 16.759 -1.378 1.00 97.12 163 ARG A N 1
ATOM 1298 C CA . ARG A 1 163 ? -3.952 17.177 0.001 1.00 97.12 163 ARG A CA 1
ATOM 1299 C C . ARG A 1 163 ? -5.446 17.322 0.238 1.00 97.12 163 ARG A C 1
ATOM 1301 O O . ARG A 1 163 ? -5.938 16.900 1.277 1.00 97.12 163 ARG A O 1
ATOM 1308 N N . GLU A 1 164 ? -6.165 17.912 -0.707 1.00 97.88 164 GLU A N 1
ATOM 1309 C CA . GLU A 1 164 ? -7.612 18.047 -0.603 1.00 97.88 164 GLU A CA 1
ATOM 1310 C C . GLU A 1 164 ? -8.320 16.697 -0.709 1.00 97.88 164 GLU A C 1
ATOM 1312 O O . GLU A 1 164 ? -9.325 16.477 -0.039 1.00 97.88 164 GLU A O 1
ATOM 1317 N N . MET A 1 165 ? -7.802 15.778 -1.526 1.00 97.31 165 MET A N 1
ATOM 1318 C CA . MET A 1 165 ? -8.303 14.410 -1.607 1.00 97.31 165 MET A CA 1
ATOM 1319 C C . MET A 1 165 ? -8.174 13.688 -0.264 1.00 97.31 165 MET A C 1
ATOM 1321 O O . MET A 1 165 ? -9.139 13.069 0.177 1.00 97.31 165 MET A O 1
ATOM 1325 N N . GLU A 1 166 ? -7.029 13.817 0.411 1.00 96.81 166 GLU A N 1
ATOM 1326 C CA . GLU A 1 166 ? -6.854 13.304 1.773 1.00 96.81 166 GLU A CA 1
ATOM 1327 C C . GLU A 1 166 ? -7.803 13.985 2.765 1.00 96.81 166 GLU A C 1
ATOM 1329 O O . GLU A 1 166 ? -8.495 13.294 3.509 1.00 96.81 166 GLU A O 1
ATOM 1334 N N . ALA A 1 167 ? -7.875 15.319 2.763 1.00 97.69 167 ALA A N 1
ATOM 1335 C CA . ALA A 1 167 ? -8.733 16.060 3.685 1.00 97.69 167 ALA A CA 1
ATOM 1336 C C . ALA A 1 167 ? -10.204 15.639 3.548 1.00 97.69 167 ALA A C 1
ATOM 1338 O O . ALA A 1 167 ? -10.833 15.284 4.539 1.00 97.69 167 ALA A O 1
ATOM 1339 N N . ARG A 1 168 ? -10.721 15.555 2.314 1.00 97.88 168 ARG A N 1
ATOM 1340 C CA . ARG A 1 168 ? -12.089 15.084 2.044 1.00 97.88 168 ARG A CA 1
ATOM 1341 C C . ARG A 1 168 ? -12.316 13.647 2.510 1.00 97.88 168 ARG A C 1
ATOM 1343 O O . ARG A 1 168 ? -13.395 13.337 3.009 1.00 97.88 168 ARG A O 1
ATOM 1350 N N . ALA A 1 169 ? -11.329 12.768 2.342 1.00 97.25 169 ALA A N 1
ATOM 1351 C CA . ALA A 1 169 ? -11.436 11.387 2.800 1.00 97.25 169 ALA A CA 1
ATOM 1352 C C . ALA A 1 169 ? -11.495 11.297 4.335 1.00 97.25 169 ALA A C 1
ATOM 1354 O O . ALA A 1 169 ? -12.327 10.567 4.872 1.00 97.25 169 ALA A O 1
ATOM 1355 N N . ILE A 1 170 ? -10.677 12.090 5.036 1.00 96.31 170 ILE A N 1
ATOM 1356 C CA . ILE A 1 170 ? -10.709 12.198 6.499 1.00 96.31 170 ILE A CA 1
ATOM 1357 C C . ILE A 1 170 ? -12.054 12.761 6.959 1.00 96.31 170 ILE A C 1
ATOM 1359 O O . ILE A 1 170 ? -12.701 12.146 7.803 1.00 96.31 170 ILE A O 1
ATOM 1363 N N . ASP A 1 171 ? -12.502 13.875 6.379 1.00 97.25 171 ASP A N 1
ATOM 1364 C CA . ASP A 1 171 ? -13.768 14.522 6.739 1.00 97.25 171 ASP A CA 1
ATOM 1365 C C . ASP A 1 171 ? -14.968 13.588 6.524 1.00 97.25 171 ASP A C 1
ATOM 1367 O O . ASP A 1 171 ? -15.918 13.604 7.304 1.00 97.25 171 ASP A O 1
ATOM 1371 N N . SER A 1 172 ? -14.911 12.734 5.496 1.00 95.62 172 SER A N 1
ATOM 1372 C CA . SER A 1 172 ? -15.945 11.733 5.227 1.00 95.62 172 SER A CA 1
ATOM 1373 C C . SER A 1 172 ? -15.905 10.546 6.192 1.00 95.62 172 SER A C 1
ATOM 1375 O O . SER A 1 172 ? -16.961 10.013 6.519 1.00 95.62 172 SER A O 1
ATOM 1377 N N . MET A 1 173 ? -14.720 10.085 6.605 1.00 94.31 173 MET A N 1
ATOM 1378 C CA . MET A 1 173 ? -14.565 8.877 7.427 1.00 94.31 173 MET A CA 1
ATOM 1379 C C . MET A 1 173 ? -14.681 9.165 8.926 1.00 94.31 173 MET A C 1
ATOM 1381 O O . MET A 1 173 ? -15.214 8.349 9.675 1.00 94.31 173 MET A O 1
ATOM 1385 N N . PHE A 1 174 ? -14.183 10.316 9.378 1.00 93.44 174 PHE A N 1
ATOM 1386 C CA . PHE A 1 174 ? -14.059 10.643 10.797 1.00 93.44 174 PHE A CA 1
ATOM 1387 C C . PHE A 1 174 ? -15.383 10.577 11.583 1.00 93.44 174 PHE A C 1
ATOM 1389 O O . PHE A 1 174 ? -15.361 10.029 12.688 1.00 93.44 174 PHE A O 1
ATOM 1396 N N . PRO A 1 175 ? -16.536 11.049 11.057 1.00 94.75 175 PRO A N 1
ATOM 1397 C CA . PRO A 1 175 ? -17.808 10.981 11.781 1.00 94.75 175 PRO A CA 1
ATOM 1398 C C . PRO A 1 175 ? -18.242 9.556 12.153 1.00 94.75 175 PRO A C 1
ATOM 1400 O O . PRO A 1 175 ? -18.799 9.365 13.231 1.00 94.75 175 PRO A O 1
ATOM 1403 N N . SER A 1 176 ? -17.943 8.573 11.300 1.00 92.12 176 SER A N 1
ATOM 1404 C CA . SER A 1 176 ? -18.326 7.160 11.465 1.00 92.12 176 SER A CA 1
ATOM 1405 C C . SER A 1 176 ? -17.158 6.265 11.887 1.00 92.12 176 SER A C 1
ATOM 1407 O O . SER A 1 176 ? -17.280 5.045 11.898 1.00 92.12 176 SER A O 1
ATOM 1409 N N . LEU A 1 177 ? -16.013 6.847 12.266 1.00 90.88 177 LEU A N 1
ATOM 1410 C CA . LEU A 1 177 ? -14.818 6.077 12.618 1.00 90.88 177 LEU A CA 1
ATOM 1411 C C . LEU A 1 177 ? -15.073 5.098 13.770 1.00 90.88 177 LEU A C 1
ATOM 1413 O O . LEU A 1 177 ? -14.594 3.971 13.721 1.00 90.88 177 LEU A O 1
ATOM 1417 N N . ASN A 1 178 ? -15.815 5.517 14.800 1.00 89.12 178 ASN A N 1
ATOM 1418 C CA . ASN A 1 178 ? -16.138 4.623 15.915 1.00 89.12 178 ASN A CA 1
ATOM 1419 C C . ASN A 1 178 ? -17.024 3.460 15.459 1.00 89.12 178 ASN A C 1
ATOM 1421 O O . ASN A 1 178 ? -16.752 2.335 15.854 1.00 89.12 178 ASN A O 1
ATOM 1425 N N . ASP A 1 179 ? -17.999 3.716 14.585 1.00 92.31 179 ASP A N 1
ATOM 1426 C CA . ASP A 1 179 ? -18.895 2.679 14.068 1.00 92.31 179 ASP A CA 1
ATOM 1427 C C . ASP A 1 179 ? -18.096 1.621 13.285 1.00 92.31 179 ASP A C 1
ATOM 1429 O O . ASP A 1 179 ? -18.243 0.425 13.522 1.00 92.31 179 ASP A O 1
ATOM 1433 N N . PHE A 1 180 ? -17.153 2.050 12.436 1.00 91.06 180 PHE A N 1
ATOM 1434 C CA . PHE A 1 180 ? -16.261 1.128 11.724 1.00 91.06 180 PHE A CA 1
ATOM 1435 C C . PHE A 1 180 ? -15.354 0.325 12.665 1.00 91.06 180 PHE A C 1
ATOM 1437 O O . PHE A 1 180 ? -15.065 -0.839 12.396 1.00 91.06 180 PHE A O 1
ATOM 1444 N N . LEU A 1 181 ? -14.882 0.924 13.764 1.00 89.00 181 LEU A N 1
ATOM 1445 C CA . LEU A 1 181 ? -14.077 0.213 14.764 1.00 89.00 181 LEU A CA 1
ATOM 1446 C C . LEU A 1 181 ? -14.913 -0.800 15.556 1.00 89.00 181 LEU A C 1
ATOM 1448 O O . LEU A 1 181 ? -14.420 -1.893 15.841 1.00 89.00 181 LEU A O 1
ATOM 1452 N N . ASP A 1 182 ? -16.160 -0.458 15.878 1.00 89.31 182 ASP A N 1
ATOM 1453 C CA . ASP A 1 182 ? -17.108 -1.346 16.551 1.00 89.31 182 ASP A CA 1
ATOM 1454 C C . ASP A 1 182 ? -17.423 -2.576 15.678 1.00 89.31 182 ASP A C 1
ATOM 1456 O O . ASP A 1 182 ? -17.425 -3.707 16.172 1.00 89.31 182 ASP A O 1
ATOM 1460 N N . GLU A 1 183 ? -17.589 -2.394 14.363 1.00 90.69 183 GLU A N 1
ATOM 1461 C CA . GLU A 1 183 ? -17.840 -3.485 13.407 1.00 90.69 183 GLU A CA 1
ATOM 1462 C C . GLU A 1 183 ? -16.717 -4.534 13.352 1.00 90.69 183 GLU A C 1
ATOM 1464 O O . GLU A 1 183 ? -16.985 -5.718 13.116 1.00 90.69 183 GLU A O 1
ATOM 1469 N N . LEU A 1 184 ? -15.467 -4.146 13.633 1.00 87.69 184 LEU A N 1
ATOM 1470 C CA . LEU A 1 184 ? -14.339 -5.084 13.689 1.00 87.69 184 LEU A CA 1
ATOM 1471 C C . LEU A 1 184 ? -14.462 -6.085 14.849 1.00 87.69 184 LEU A C 1
ATOM 1473 O O . LEU A 1 184 ? -13.809 -7.127 14.814 1.00 87.69 184 LEU A O 1
ATOM 1477 N N . ASN A 1 185 ? -15.279 -5.793 15.870 1.00 86.38 185 ASN A N 1
ATOM 1478 C CA . ASN A 1 185 ? -15.506 -6.653 17.039 1.00 86.38 185 ASN A CA 1
ATOM 1479 C C . ASN A 1 185 ? -14.207 -7.112 17.737 1.00 86.38 185 ASN A C 1
ATOM 1481 O O . ASN A 1 185 ? -14.121 -8.211 18.291 1.00 86.38 185 ASN A O 1
ATOM 1485 N N . VAL A 1 186 ? -13.177 -6.258 17.723 1.00 85.31 186 VAL A N 1
ATOM 1486 C CA . VAL A 1 186 ? -11.847 -6.565 18.279 1.00 85.31 186 VAL A CA 1
ATOM 1487 C C . VAL A 1 186 ? -11.704 -6.212 19.758 1.00 85.31 186 VAL A C 1
ATOM 1489 O O . VAL A 1 186 ? -10.754 -6.661 20.395 1.00 85.31 186 VAL A O 1
ATOM 1492 N N . GLU A 1 187 ? -12.643 -5.451 20.334 1.00 83.62 187 GLU A N 1
ATOM 1493 C CA . GLU A 1 187 ? -12.585 -4.990 21.731 1.00 83.62 187 GLU A CA 1
ATOM 1494 C C . GLU A 1 187 ? -12.283 -6.107 22.755 1.00 83.62 187 GLU A C 1
ATOM 1496 O O . GLU A 1 187 ? -11.444 -5.872 23.634 1.00 83.62 187 GLU A O 1
ATOM 1501 N N . PRO A 1 188 ? -12.863 -7.326 22.651 1.00 84.69 188 PRO A N 1
ATOM 150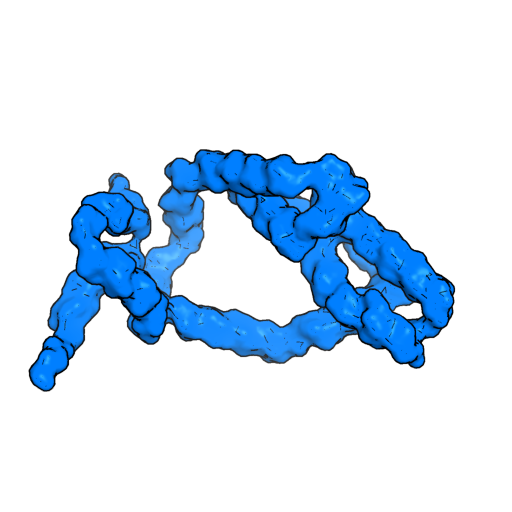2 C CA . PRO A 1 188 ? -12.576 -8.414 23.589 1.00 84.69 188 PRO A CA 1
ATOM 1503 C C . PRO A 1 188 ? -11.116 -8.886 23.585 1.00 84.69 188 PRO A C 1
ATOM 1505 O O . PRO A 1 188 ? -10.654 -9.446 24.577 1.00 84.69 188 PRO A O 1
ATOM 1508 N N . TYR A 1 189 ? -10.388 -8.658 22.490 1.00 83.31 189 TYR A N 1
ATOM 1509 C CA . TYR A 1 189 ? -9.002 -9.094 22.308 1.00 83.31 189 TYR A CA 1
ATOM 1510 C C . TYR A 1 189 ? -7.982 -8.001 22.663 1.00 83.31 189 TYR A C 1
ATOM 1512 O O . TYR A 1 189 ? -6.788 -8.278 22.764 1.00 83.31 189 TYR A O 1
ATOM 1520 N N . ILE A 1 190 ? -8.437 -6.763 22.886 1.00 83.12 190 ILE A N 1
ATOM 1521 C CA . ILE A 1 190 ? -7.572 -5.633 23.234 1.00 83.12 190 ILE A CA 1
ATOM 1522 C C . ILE A 1 190 ? -7.372 -5.592 24.751 1.00 83.12 190 ILE A C 1
ATOM 1524 O O . ILE A 1 190 ? -8.271 -5.202 25.509 1.00 83.12 190 ILE A O 1
ATOM 1528 N N . THR A 1 191 ? -6.163 -5.919 25.210 1.00 83.50 191 THR A N 1
ATOM 1529 C CA . THR A 1 191 ? -5.780 -5.780 26.626 1.00 83.50 191 THR A CA 1
ATOM 1530 C C . THR A 1 191 ? -5.121 -4.432 26.924 1.00 83.50 191 THR A C 1
ATOM 1532 O O . THR A 1 191 ? -5.021 -4.060 28.092 1.00 83.50 191 THR A O 1
ATOM 1535 N N . ALA A 1 192 ? -4.773 -3.663 25.885 1.00 85.19 192 ALA A N 1
ATOM 1536 C CA . ALA A 1 192 ? -4.161 -2.342 25.982 1.00 85.19 192 ALA A CA 1
ATOM 1537 C C . ALA A 1 192 ? -4.953 -1.387 26.906 1.00 85.19 192 ALA A C 1
ATOM 1539 O O . ALA A 1 192 ? -6.103 -1.037 26.591 1.00 85.19 192 ALA A O 1
ATOM 1540 N N . PRO A 1 193 ? -4.360 -0.913 28.019 1.00 82.69 193 PRO A N 1
ATOM 1541 C CA . PRO A 1 193 ? -5.008 -0.005 28.961 1.00 82.69 193 PRO A CA 1
ATOM 1542 C C . PRO A 1 193 ? -5.537 1.295 28.346 1.00 82.69 193 PRO A C 1
ATOM 1544 O O . PRO A 1 193 ? -6.576 1.788 28.781 1.00 82.69 193 PRO A O 1
ATOM 1547 N N . ILE A 1 194 ? -4.875 1.822 27.310 1.00 83.62 194 ILE A N 1
ATOM 1548 C CA . ILE A 1 194 ? -5.263 3.067 26.623 1.00 83.62 194 ILE A CA 1
ATOM 1549 C C . ILE A 1 194 ? -6.615 2.980 25.894 1.00 83.62 194 ILE A C 1
ATOM 1551 O O . ILE A 1 194 ? -7.219 4.008 25.596 1.00 83.62 194 ILE A O 1
ATOM 1555 N N . SER A 1 195 ? -7.123 1.770 25.640 1.00 81.56 195 SER A N 1
ATOM 1556 C CA . SER A 1 195 ? -8.381 1.561 24.906 1.00 81.56 195 SER A CA 1
ATOM 1557 C C . SER A 1 195 ? -9.625 2.084 25.634 1.00 81.56 195 SER A C 1
ATOM 1559 O O . SER A 1 195 ? -10.651 2.309 25.003 1.00 81.56 195 SER A O 1
ATOM 1561 N N . SER A 1 196 ? -9.570 2.304 26.955 1.00 83.00 196 SER A N 1
ATOM 1562 C CA . SER A 1 196 ? -10.659 2.974 27.677 1.00 83.00 196 SER A CA 1
ATOM 1563 C C . SER A 1 196 ? -10.182 3.631 28.969 1.00 83.00 196 SER A C 1
ATOM 1565 O O . SER A 1 196 ? -9.262 3.153 29.629 1.00 83.00 196 SER A O 1
ATOM 1567 N N . GLU A 1 197 ? -10.888 4.673 29.412 1.00 81.69 197 GLU A N 1
ATOM 1568 C CA . GLU A 1 197 ? -10.604 5.338 30.691 1.00 81.69 197 GLU A CA 1
ATOM 1569 C C . GLU A 1 197 ? -10.663 4.364 31.884 1.00 81.69 197 GLU A C 1
ATOM 1571 O O . GLU A 1 197 ? -9.879 4.471 32.827 1.00 81.69 197 GLU A O 1
ATOM 1576 N N . LYS A 1 198 ? -11.572 3.381 31.839 1.00 84.38 198 LYS A N 1
ATOM 1577 C CA . LYS A 1 198 ? -11.702 2.356 32.882 1.00 84.38 198 LYS A CA 1
ATOM 1578 C C . LYS A 1 198 ? -10.457 1.469 32.948 1.00 84.38 198 LYS A C 1
ATOM 1580 O O . LYS A 1 198 ? -9.928 1.266 34.040 1.00 84.38 198 LYS A O 1
ATOM 1585 N N . LYS A 1 199 ? -9.995 0.953 31.802 1.00 83.06 199 LYS A N 1
ATOM 1586 C CA . LYS A 1 199 ? -8.789 0.113 31.728 1.00 83.06 199 LYS A CA 1
ATOM 1587 C C . LYS A 1 199 ? -7.542 0.912 32.121 1.00 83.06 199 LYS A C 1
ATOM 1589 O O . LYS A 1 199 ? -6.718 0.403 32.873 1.00 83.06 199 LYS A O 1
ATOM 1594 N N . TRP A 1 200 ? -7.462 2.183 31.726 1.00 83.56 200 TRP A N 1
ATOM 1595 C CA . TRP A 1 200 ? -6.368 3.074 32.110 1.00 83.56 200 TRP A CA 1
ATOM 1596 C C . TRP A 1 200 ? -6.289 3.302 33.623 1.00 83.56 200 TRP A C 1
ATOM 1598 O O . TRP A 1 200 ? -5.235 3.116 34.226 1.00 83.56 200 TRP A O 1
ATOM 1608 N N . LYS A 1 201 ? -7.413 3.632 34.273 1.00 84.75 201 LYS A N 1
ATOM 1609 C CA . LYS A 1 201 ? -7.455 3.809 35.736 1.00 84.75 201 LYS A CA 1
ATOM 1610 C C . LYS A 1 201 ? -7.126 2.521 36.487 1.00 84.75 201 LYS A C 1
ATOM 1612 O O . LYS A 1 201 ? -6.425 2.573 37.496 1.00 84.75 201 LYS A O 1
ATOM 1617 N N . ALA A 1 202 ? -7.612 1.377 36.004 1.00 84.44 202 ALA A N 1
ATOM 1618 C CA . ALA A 1 202 ? -7.283 0.079 36.587 1.00 84.44 202 ALA A CA 1
ATOM 1619 C C . ALA A 1 202 ? -5.778 -0.216 36.483 1.00 84.44 202 ALA A C 1
ATOM 1621 O O . ALA A 1 202 ? -5.171 -0.621 37.469 1.00 84.44 202 ALA A O 1
ATOM 1622 N N . PHE A 1 203 ? -5.168 0.072 35.330 1.00 84.31 203 PHE A N 1
ATOM 1623 C CA . PHE A 1 203 ? -3.728 -0.060 35.128 1.00 84.31 203 PHE A CA 1
ATOM 1624 C C . PHE A 1 203 ? -2.927 0.855 36.061 1.00 84.31 203 PHE A C 1
ATOM 1626 O O . PHE A 1 203 ? -2.089 0.356 36.804 1.00 84.31 203 PHE A O 1
ATOM 1633 N N . LEU A 1 204 ? -3.232 2.157 36.117 1.00 84.06 204 LEU A N 1
ATOM 1634 C CA . LEU A 1 204 ? -2.540 3.092 37.017 1.00 84.06 204 LEU A CA 1
ATOM 1635 C C . LEU A 1 204 ? -2.642 2.684 38.492 1.00 84.06 204 LEU A C 1
ATOM 1637 O O . LEU A 1 204 ? -1.712 2.909 39.254 1.00 84.06 204 LEU A O 1
ATOM 1641 N N . SER A 1 205 ? -3.753 2.056 38.887 1.00 83.50 205 SER A N 1
ATOM 1642 C CA . SER A 1 205 ? -3.940 1.550 40.254 1.00 83.50 205 SER A CA 1
ATOM 1643 C C . SER A 1 205 ? -3.114 0.291 40.552 1.00 83.50 205 SER A C 1
ATOM 1645 O O . SER A 1 205 ? -2.942 -0.052 41.717 1.00 83.50 205 SER A O 1
ATOM 1647 N N . SER A 1 206 ? -2.640 -0.416 39.521 1.00 81.38 206 SER A N 1
ATOM 1648 C CA . SER A 1 206 ? -1.833 -1.639 39.648 1.00 81.38 206 SER A CA 1
ATOM 1649 C C . SER A 1 206 ? -0.322 -1.393 39.649 1.00 81.38 206 SER A C 1
ATOM 1651 O O . SER A 1 206 ? 0.438 -2.294 39.992 1.00 81.38 206 SER A O 1
ATOM 1653 N N . VAL A 1 207 ? 0.119 -0.193 39.263 1.00 81.50 207 VAL A N 1
ATOM 1654 C CA . VAL A 1 207 ? 1.539 0.164 39.178 1.00 81.50 207 VAL A CA 1
ATOM 1655 C C . VAL A 1 207 ? 1.978 0.804 40.495 1.00 81.50 207 VAL A C 1
ATOM 1657 O O . VAL A 1 207 ? 1.338 1.738 40.979 1.00 81.50 207 VAL A O 1
ATOM 1660 N N . GLU A 1 208 ? 3.075 0.320 41.085 1.00 73.44 208 GLU A N 1
ATOM 1661 C CA . GLU A 1 208 ? 3.651 0.955 42.273 1.00 73.44 208 GLU A CA 1
ATOM 1662 C C . GLU A 1 208 ? 4.260 2.325 41.920 1.00 73.44 208 GLU A C 1
ATOM 1664 O O . GLU A 1 208 ? 5.042 2.423 40.969 1.00 73.44 208 GLU A O 1
ATOM 1669 N N . PRO A 1 209 ? 3.950 3.395 42.678 1.00 65.94 209 PRO A N 1
ATOM 1670 C CA . PRO A 1 209 ? 4.603 4.681 42.490 1.00 65.94 209 PRO A CA 1
ATOM 1671 C C . PRO A 1 209 ? 6.093 4.558 42.810 1.00 65.94 209 PRO A C 1
ATOM 1673 O O . PRO A 1 209 ? 6.464 4.092 43.890 1.00 65.94 209 PRO A O 1
ATOM 1676 N N . TYR A 1 210 ? 6.942 5.018 41.894 1.00 62.31 210 TYR A N 1
ATOM 1677 C CA . TYR A 1 210 ? 8.375 5.147 42.143 1.00 62.31 210 TYR A CA 1
ATOM 1678 C C . TYR A 1 210 ? 8.610 6.068 43.358 1.00 62.31 210 TYR A C 1
ATOM 1680 O O . TYR A 1 210 ? 8.066 7.176 43.396 1.00 62.31 210 TYR A O 1
ATOM 1688 N N . ARG A 1 211 ? 9.367 5.593 44.356 1.00 40.91 211 ARG A N 1
ATOM 1689 C CA . ARG A 1 211 ? 9.770 6.359 45.550 1.00 40.91 211 ARG A CA 1
ATOM 1690 C C . ARG A 1 211 ? 11.131 7.007 45.363 1.00 40.91 211 ARG A C 1
ATOM 1692 O O . ARG A 1 211 ? 12.030 6.324 44.829 1.00 40.91 211 ARG A O 1
#

pLDDT: mean 84.06, std 18.53, range [32.22, 98.06]

Organism: NCBI:txid84603

Foldseek 3Di:
DDFLDDPPVVDPDVVSVVVVVVLCVPVLQVPVVVVVVVVVVCPVVHPLLVVLLVVLVCVLVVVDDDDQQPDCPDPLVVVLVVLSVVLNVQCVVVVDCPDVSVVVPPSVCSNVNVVSVVLRVVLSVCVVVVPDVLVSLQSSLVNCVVCVPCCVVPVVADPVNSVVSNVVSCVSCVVCVRVVVVVVVCVVVRSRLNSDPVSVVVVVVVDDDDD

Sequence (211 aa):
MRPLFPAFLTAKDPRVSHGIRDDRLFESNQITAVFYDIRGIAIAEGDILALSIRLASELLLKRYQLPPADDPDSILAKHEKGLYEEHSAMLRTIGKHRSSDFDRYILPECLPFIQAIGQRMAYDAAVRQKLDKAIIGMYVASCVKLDPSWYIEKMSMSRLDIREMEARAIDSMFPSLNDFLDELNVEPYITAPISSEKKWKAFLSSVEPYR

Secondary structure (DSSP, 8-state):
---SS-S-TT---HHHHHHHHHHTTSGGGSHHHHHHHHHHHHHHTS-HHHHHHHHHHHHHTTS--PPPPS-TTSHHHHHHHHHHHHHHHHHHHH--SSSHHHHHHTGGGHHHHHHHHHHHHHHHHHHHTT--HHHHHHHHHHHHHHSHHHHHHHH---HHHHHHHHHHHHHHHGGGHHHHHHHTT-GGG---GGG-HHHHHHHHHHSPPP-

Radius of gyration: 22.22 Å; chains: 1; bounding box: 47×39×69 Å